Protein 2KFQ (pdb70)

Radius of gyration: 11.43 Å; Cα contacts (8 Å, |Δi|>4): 15; chains: 1; bounding box: 24×16×25 Å

Nearest PDB structures (foldseek):
  2kfq-assembly1_A  TM=1.032E+00  e=5.940E-06  unclassified
  2kfq-assembly1_A  TM=6.770E-01  e=6.782E-04  unclassified
  2kfq-assembly1_A  TM=6.385E-01  e=1.895E-04  unclassified
  2kfq-assembly1_A  TM=7.007E-01  e=2.553E-04  unclassified
  2kfq-assembly1_A  TM=6.055E-01  e=1.737E-03  unclassified

Secondary structure (DSSP, 8-state):
--SSSSSS-TTHHHHHTTSSSTTSSSSSSS--

Sequence (32 aa):
YAFACPACPKRFMRSDALSKHIKTAFIVVALGYAFACPACPKRFMRSDALSKHIKTAFIVVALGYAFACPACPKRFMRSDALSKHIKTAFIVVALGYAFACPACPKRFMRSDALSKHIKTAFIVVALGYAFACPACPKRFMRSDALSKHIKTAFIVVALGYAFACPACPKRFMRSDALSKHIKTAFIVVALGYAFACPACPKRFMRSDALSKHIKTAFIVVALGYAFACPACPKRFMRSDALSKHIKTAFIVVALGYAFACPACPKRFMRSDALSKHIKTAFIVVALGYAFACPACPKRFMRSDALSKHIKTAFIVVALG

Foldseek 3Di:
DVLPDDDDDDPVVVVLVCQLPPVDHDPDPRND

Solvent-accessible surface area: 3012 Å² total; per-residue (Å²): 162,92,163,57,74,72,77,101,32,146,182,111,74,146,75,50,75,80,52,84,91,85,156,53,91,91,132,102,112,6,114,75

Structure (mmCIF, N/CA/C/O backbone):
data_2KFQ
#
_entry.id   2KFQ
#
loop_
_atom_site.group_PDB
_atom_site.id
_atom_site.type_symbol
_atom_site.label_atom_id
_atom_site.label_alt_id
_atom_site.label_comp_id
_atom_site.label_asym_id
_atom_site.label_entity_id
_atom_site.label_seq_id
_atom_site.pdbx_PDB_ins_code
_atom_site.Cartn_x
_atom_site.Cartn_y
_atom_site.Cartn_z
_atom_site.occupancy
_atom_site.B_iso_or_equiv
_atom_site.auth_seq_id
_atom_site.auth_comp_id
_atom_site.auth_asym_id
_atom_site.auth_atom_id
_atom_site.pdbx_PDB_model_num
ATOM 1 N N . TYR A 1 1 ? -9.549 -10.118 -15.562 1.00 0.00 1 TYR A N 1
ATOM 2 C CA . TYR A 1 1 ? -8.395 -10.825 -15.033 1.00 0.00 1 TYR A CA 1
ATOM 3 C C . TYR A 1 1 ? -8.152 -10.459 -13.567 1.00 0.00 1 TYR A C 1
ATOM 4 O O . TYR A 1 1 ? -8.978 -9.793 -12.945 1.00 0.00 1 TYR A O 1
ATOM 22 N N . ALA A 1 2 ? -7.014 -10.909 -13.059 1.00 0.00 2 ALA A N 1
ATOM 23 C CA . ALA A 1 2 ? -6.651 -10.637 -11.679 1.00 0.00 2 ALA A CA 1
ATOM 24 C C . ALA A 1 2 ? -5.131 -10.501 -11.573 1.00 0.00 2 ALA A C 1
ATOM 25 O O . ALA A 1 2 ? -4.482 -11.278 -10.874 1.00 0.00 2 ALA A O 1
ATOM 32 N N . PHE A 1 3 ? -4.607 -9.508 -12.276 1.00 0.00 3 PHE A N 1
ATOM 33 C CA . PHE A 1 3 ? -3.175 -9.261 -12.270 1.00 0.00 3 PHE A CA 1
ATOM 34 C C . PHE A 1 3 ? -2.853 -7.887 -12.861 1.00 0.00 3 PHE A C 1
ATOM 35 O O . PHE A 1 3 ? -1.788 -7.691 -13.443 1.00 0.00 3 PHE A O 1
ATOM 52 N N . ALA A 1 4 ? -3.794 -6.970 -12.690 1.00 0.00 4 ALA A N 1
ATOM 53 C CA . ALA A 1 4 ? -3.625 -5.619 -13.199 1.00 0.00 4 ALA A CA 1
ATOM 54 C C . ALA A 1 4 ? -4.952 -4.867 -13.089 1.00 0.00 4 ALA A C 1
ATOM 55 O O . ALA A 1 4 ? -4.967 -3.648 -12.922 1.00 0.00 4 ALA A O 1
ATOM 62 N N . CYS A 1 5 ? -6.035 -5.624 -13.186 1.00 0.00 5 CYS A N 1
ATOM 63 C CA . CYS A 1 5 ? -7.364 -5.043 -13.100 1.00 0.00 5 CYS A CA 1
ATOM 64 C C . CYS A 1 5 ? -7.412 -4.133 -11.871 1.00 0.00 5 CYS A C 1
ATOM 65 O O . CYS A 1 5 ? -7.681 -2.938 -11.989 1.00 0.00 5 CYS A O 1
ATOM 73 N N . PRO A 1 6 ? -7.139 -4.747 -10.689 1.00 0.00 6 PRO A N 1
ATOM 74 C CA . PRO A 1 6 ? -7.148 -4.005 -9.440 1.00 0.00 6 PRO A CA 1
ATOM 75 C C . PRO A 1 6 ? -5.899 -3.130 -9.313 1.00 0.00 6 PRO A C 1
ATOM 76 O O . PRO A 1 6 ? -5.901 -1.975 -9.734 1.00 0.00 6 PRO A O 1
ATOM 87 N N . ALA A 1 7 ? -4.862 -3.716 -8.731 1.00 0.00 7 ALA A N 1
ATOM 88 C CA . ALA A 1 7 ? -3.610 -3.004 -8.543 1.00 0.00 7 ALA A CA 1
ATOM 89 C C . ALA A 1 7 ? -3.690 -2.168 -7.264 1.00 0.00 7 ALA A C 1
ATOM 90 O O . ALA A 1 7 ? -3.016 -2.466 -6.280 1.00 0.00 7 ALA A O 1
ATOM 97 N N . CYS A 1 8 ? -4.520 -1.137 -7.321 1.00 0.00 8 CYS A N 1
ATOM 98 C CA . CYS A 1 8 ? -4.697 -0.255 -6.180 1.00 0.00 8 CYS A CA 1
ATOM 99 C C . CYS A 1 8 ? -6.156 0.203 -6.148 1.00 0.00 8 CYS A C 1
ATOM 100 O O . CYS A 1 8 ? -6.498 1.238 -6.718 1.00 0.00 8 CYS A O 1
ATOM 108 N N . PRO A 1 9 ? -6.999 -0.611 -5.458 1.00 0.00 9 PRO A N 1
ATOM 109 C CA . PRO A 1 9 ? -8.414 -0.299 -5.345 1.00 0.00 9 PRO A CA 1
ATOM 110 C C . PRO A 1 9 ? -8.647 0.841 -4.352 1.00 0.00 9 PRO A C 1
ATOM 111 O O . PRO A 1 9 ? -7.716 1.565 -4.003 1.00 0.00 9 PRO A O 1
ATOM 122 N N . LYS A 1 10 ? -9.895 0.966 -3.926 1.00 0.00 10 LYS A N 1
ATOM 123 C CA . LYS A 1 10 ? -10.262 2.006 -2.980 1.00 0.00 10 LYS A CA 1
ATOM 124 C C . LYS A 1 10 ? -10.374 1.400 -1.579 1.00 0.00 10 LYS A C 1
ATOM 125 O O . LYS A 1 10 ? -10.739 2.089 -0.628 1.00 0.00 10 LYS A O 1
ATOM 144 N N . ARG A 1 11 ? -10.054 0.117 -1.498 1.00 0.00 11 ARG A N 1
ATOM 145 C CA . ARG A 1 11 ? -10.114 -0.590 -0.230 1.00 0.00 11 ARG A CA 1
ATOM 146 C C . ARG A 1 11 ? -8.703 -0.841 0.306 1.00 0.00 11 ARG A C 1
ATOM 147 O O . ARG A 1 11 ? -8.473 -0.782 1.512 1.00 0.00 11 ARG A O 1
ATOM 168 N N . PHE A 1 12 ? -7.794 -1.116 -0.619 1.00 0.00 12 PHE A N 1
ATOM 169 C CA . PHE A 1 12 ? -6.411 -1.376 -0.255 1.00 0.00 12 PHE A CA 1
ATOM 170 C C . PHE A 1 12 ? -5.728 -0.103 0.247 1.00 0.00 12 PHE A C 1
ATOM 171 O O . PHE A 1 12 ? -4.995 -0.136 1.235 1.00 0.00 12 PHE A O 1
ATOM 188 N N . MET A 1 13 ? -5.992 0.989 -0.455 1.00 0.00 13 MET A N 1
ATOM 189 C CA . MET A 1 13 ? -5.411 2.271 -0.093 1.00 0.00 13 MET A CA 1
ATOM 190 C C . MET A 1 13 ? -5.582 2.547 1.402 1.00 0.00 13 MET A C 1
ATOM 191 O O . MET A 1 13 ? -4.834 3.333 1.982 1.00 0.00 13 MET A O 1
ATOM 205 N N . ARG A 1 14 ? -6.572 1.886 1.984 1.00 0.00 14 ARG A N 1
ATOM 206 C CA . ARG A 1 14 ? -6.852 2.051 3.400 1.00 0.00 14 ARG A CA 1
ATOM 207 C C . ARG A 1 14 ? -5.760 1.383 4.238 1.00 0.00 14 ARG A C 1
ATOM 208 O O . ARG A 1 14 ? -5.218 1.993 5.159 1.00 0.00 14 ARG A O 1
ATOM 229 N N . SER A 1 15 ? -5.468 0.139 3.888 1.00 0.00 15 SER A N 1
ATOM 230 C CA . SER A 1 15 ? -4.450 -0.619 4.596 1.00 0.00 15 SER A CA 1
ATOM 231 C C . SER A 1 15 ? -3.067 -0.297 4.027 1.00 0.00 15 SER A C 1
ATOM 232 O O . SER A 1 15 ? -2.085 -0.958 4.360 1.00 0.00 15 SER A O 1
ATOM 240 N N . ASP A 1 16 ? -3.034 0.720 3.178 1.00 0.00 16 ASP A N 1
ATOM 241 C CA . ASP A 1 16 ? -1.788 1.138 2.559 1.00 0.00 16 ASP A CA 1
ATOM 242 C C . ASP A 1 16 ? -1.391 2.513 3.099 1.00 0.00 16 ASP A C 1
ATOM 243 O O . ASP A 1 16 ? -0.228 2.904 3.016 1.00 0.00 16 ASP A O 1
ATOM 252 N N . ALA A 1 17 ? -2.380 3.208 3.641 1.00 0.00 17 ALA A N 1
ATOM 253 C CA . ALA A 1 17 ? -2.149 4.531 4.195 1.00 0.00 17 ALA A CA 1
ATOM 254 C C . ALA A 1 17 ? -1.711 4.399 5.655 1.00 0.00 17 ALA A C 1
ATOM 255 O O . ALA A 1 17 ? -1.943 5.298 6.461 1.00 0.00 17 ALA A O 1
ATOM 262 N N . LEU A 1 18 ? -1.084 3.269 5.951 1.00 0.00 18 LEU A N 1
ATOM 263 C CA . LEU A 1 18 ? -0.612 3.007 7.300 1.00 0.00 18 LEU A CA 1
ATOM 264 C C . LEU A 1 18 ? 0.170 1.692 7.315 1.00 0.00 18 LEU A C 1
ATOM 265 O O . LEU A 1 18 ? 0.125 0.951 8.296 1.00 0.00 18 LEU A O 1
ATOM 281 N N . SER A 1 19 ? 0.868 1.443 6.217 1.00 0.00 19 SER A N 1
ATOM 282 C CA . SER A 1 19 ? 1.659 0.230 6.092 1.00 0.00 19 SER A CA 1
ATOM 283 C C . SER A 1 19 ? 2.855 0.478 5.172 1.00 0.00 19 SER A C 1
ATOM 284 O O . SER A 1 19 ? 3.416 -0.462 4.610 1.00 0.00 19 SER A O 1
ATOM 292 N N . LYS A 1 20 ? 3.211 1.748 5.045 1.00 0.00 20 LYS A N 1
ATOM 293 C CA . LYS A 1 20 ? 4.331 2.131 4.202 1.00 0.00 20 LYS A CA 1
ATOM 294 C C . LYS A 1 20 ? 5.208 3.136 4.952 1.00 0.00 20 LYS A C 1
ATOM 295 O O . LYS A 1 20 ? 5.965 3.884 4.337 1.00 0.00 20 LYS A O 1
ATOM 314 N N . HIS A 1 21 ? 5.075 3.120 6.270 1.00 0.00 21 HIS A N 1
ATOM 315 C CA . HIS A 1 21 ? 5.846 4.021 7.111 1.00 0.00 21 HIS A CA 1
ATOM 316 C C . HIS A 1 21 ? 5.735 3.581 8.572 1.00 0.00 21 HIS A C 1
ATOM 317 O O . HIS A 1 21 ? 6.731 3.552 9.293 1.00 0.00 21 HIS A O 1
ATOM 332 N N . ILE A 1 22 ? 4.514 3.248 8.965 1.00 0.00 22 ILE A N 1
ATOM 333 C CA . ILE A 1 22 ? 4.259 2.811 10.327 1.00 0.00 22 ILE A CA 1
ATOM 334 C C . ILE A 1 22 ? 4.816 1.398 10.517 1.00 0.00 22 ILE A C 1
ATOM 335 O O . ILE A 1 22 ? 5.035 0.960 11.645 1.00 0.00 22 ILE A O 1
ATOM 351 N N . LYS A 1 23 ? 5.028 0.724 9.396 1.00 0.00 23 LYS A N 1
ATOM 352 C CA . LYS A 1 23 ? 5.554 -0.630 9.424 1.00 0.00 23 LYS A CA 1
ATOM 353 C C . LYS A 1 23 ? 7.075 -0.578 9.583 1.00 0.00 23 LYS A C 1
ATOM 354 O O . LYS A 1 23 ? 7.741 -1.611 9.555 1.00 0.00 23 LYS A O 1
ATOM 373 N N . THR A 1 24 ? 7.580 0.636 9.746 1.00 0.00 24 THR A N 1
ATOM 374 C CA . THR A 1 24 ? 9.010 0.837 9.910 1.00 0.00 24 THR A CA 1
ATOM 375 C C . THR A 1 24 ? 9.293 2.238 10.453 1.00 0.00 24 THR A C 1
ATOM 376 O O . THR A 1 24 ? 8.726 2.641 11.468 1.00 0.00 24 THR A O 1
ATOM 387 N N . ALA A 1 25 ? 10.171 2.943 9.754 1.00 0.00 25 ALA A N 1
ATOM 388 C CA . ALA A 1 25 ? 10.536 4.291 10.154 1.00 0.00 25 ALA A CA 1
ATOM 389 C C . ALA A 1 25 ? 11.769 4.736 9.364 1.00 0.00 25 ALA A C 1
ATOM 390 O O . ALA A 1 25 ? 12.833 4.960 9.941 1.00 0.00 25 ALA A O 1
ATOM 397 N N . PHE A 1 26 ? 11.586 4.851 8.057 1.00 0.00 26 PHE A N 1
ATOM 398 C CA . PHE A 1 26 ? 12.670 5.264 7.183 1.00 0.00 26 PHE A CA 1
ATOM 399 C C . PHE A 1 26 ? 12.211 5.309 5.724 1.00 0.00 26 PHE A C 1
ATOM 400 O O . PHE A 1 26 ? 11.017 5.417 5.448 1.00 0.00 26 PHE A O 1
ATOM 417 N N . ILE A 1 27 ? 13.183 5.223 4.828 1.00 0.00 27 ILE A N 1
ATOM 418 C CA . ILE A 1 27 ? 12.894 5.252 3.405 1.00 0.00 27 ILE A CA 1
ATOM 419 C C . ILE A 1 27 ? 13.693 4.150 2.704 1.00 0.00 27 ILE A C 1
ATOM 420 O O . ILE A 1 27 ? 14.811 4.384 2.247 1.00 0.00 27 ILE A O 1
ATOM 436 N N . VAL A 1 28 ? 13.087 2.973 2.641 1.00 0.00 28 VAL A N 1
ATOM 437 C CA . VAL A 1 28 ? 13.728 1.835 2.004 1.00 0.00 28 VAL A CA 1
ATOM 438 C C . VAL A 1 28 ? 12.670 0.781 1.671 1.00 0.00 28 VAL A C 1
ATOM 439 O O . VAL A 1 28 ? 12.586 0.318 0.535 1.00 0.00 28 VAL A O 1
ATOM 452 N N . VAL A 1 29 ? 11.890 0.432 2.683 1.00 0.00 29 VAL A N 1
ATOM 453 C CA . VAL A 1 29 ? 10.841 -0.560 2.513 1.00 0.00 29 VAL A CA 1
ATOM 454 C C . VAL A 1 29 ? 9.524 -0.001 3.054 1.00 0.00 29 VAL A C 1
ATOM 455 O O . VAL A 1 29 ? 8.522 -0.711 3.113 1.00 0.00 29 VAL A O 1
ATOM 468 N N . ALA A 1 30 ? 9.569 1.267 3.437 1.00 0.00 30 ALA A N 1
ATOM 469 C CA . ALA A 1 30 ? 8.391 1.929 3.972 1.00 0.00 30 ALA A CA 1
ATOM 470 C C . ALA A 1 30 ? 7.472 2.337 2.818 1.00 0.00 30 ALA A C 1
ATOM 471 O O . ALA A 1 30 ? 6.487 1.658 2.535 1.00 0.00 30 ALA A O 1
ATOM 478 N N . LEU A 1 31 ? 7.828 3.445 2.184 1.00 0.00 31 LEU A N 1
ATOM 479 C CA . LEU A 1 31 ? 7.048 3.951 1.068 1.00 0.00 31 LEU A CA 1
ATOM 480 C C . LEU A 1 31 ? 6.808 2.821 0.065 1.00 0.00 31 LEU A C 1
ATOM 481 O O . LEU A 1 31 ? 5.666 2.533 -0.290 1.00 0.00 31 LEU A O 1
ATOM 497 N N . GLY A 1 32 ? 7.903 2.212 -0.365 1.00 0.00 32 GLY A N 1
ATOM 498 C CA . GLY A 1 32 ? 7.826 1.120 -1.321 1.00 0.00 32 GLY A CA 1
ATOM 499 C C . GLY A 1 32 ? 9.224 0.668 -1.750 1.00 0.00 32 GLY A C 1
ATOM 500 O O . GLY A 1 32 ? 10.126 0.557 -0.922 1.00 0.00 32 GLY A O 1
ATOM 504 N N . TYR A 1 1 ? -5.722 -8.395 -18.207 1.00 0.00 1 TYR A N 2
ATOM 505 C CA . TYR A 1 1 ? -4.700 -7.680 -17.462 1.00 0.00 1 TYR A CA 2
ATOM 506 C C . TYR A 1 1 ? -5.137 -7.451 -16.014 1.00 0.00 1 TYR A C 2
ATOM 507 O O . TYR A 1 1 ? -6.034 -6.651 -15.751 1.00 0.00 1 TYR A O 2
ATOM 525 N N . ALA A 1 2 ? -4.483 -8.168 -15.112 1.00 0.00 2 ALA A N 2
ATOM 526 C CA . ALA A 1 2 ? -4.792 -8.053 -13.697 1.00 0.00 2 ALA A CA 2
ATOM 527 C C . ALA A 1 2 ? -3.489 -7.989 -12.898 1.00 0.00 2 ALA A C 2
ATOM 528 O O . ALA A 1 2 ? -3.124 -8.949 -12.222 1.00 0.00 2 ALA A O 2
ATOM 535 N N . PHE A 1 3 ? -2.824 -6.848 -13.001 1.00 0.00 3 PHE A N 2
ATOM 536 C CA . PHE A 1 3 ? -1.569 -6.646 -12.297 1.00 0.00 3 PHE A CA 2
ATOM 537 C C . PHE A 1 3 ? -1.729 -5.617 -11.176 1.00 0.00 3 PHE A C 2
ATOM 538 O O . PHE A 1 3 ? -0.795 -5.373 -10.414 1.00 0.00 3 PHE A O 2
ATOM 555 N N . ALA A 1 4 ? -2.920 -5.041 -11.110 1.00 0.00 4 ALA A N 2
ATOM 556 C CA . ALA A 1 4 ? -3.215 -4.044 -10.095 1.00 0.00 4 ALA A CA 2
ATOM 557 C C . ALA A 1 4 ? -4.550 -3.371 -10.419 1.00 0.00 4 ALA A C 2
ATOM 558 O O . ALA A 1 4 ? -5.266 -2.938 -9.518 1.00 0.00 4 ALA A O 2
ATOM 565 N N . CYS A 1 5 ? -4.846 -3.306 -11.709 1.00 0.00 5 CYS A N 2
ATOM 566 C CA . CYS A 1 5 ? -6.083 -2.694 -12.163 1.00 0.00 5 CYS A CA 2
ATOM 567 C C . CYS A 1 5 ? -7.236 -3.270 -11.339 1.00 0.00 5 CYS A C 2
ATOM 568 O O . CYS A 1 5 ? -7.957 -2.531 -10.671 1.00 0.00 5 CYS A O 2
ATOM 576 N N . PRO A 1 6 ? -7.377 -4.621 -11.414 1.00 0.00 6 PRO A N 2
ATOM 577 C CA . PRO A 1 6 ? -8.429 -5.306 -10.683 1.00 0.00 6 PRO A CA 2
ATOM 578 C C . PRO A 1 6 ? -8.096 -5.389 -9.192 1.00 0.00 6 PRO A C 2
ATOM 579 O O . PRO A 1 6 ? -8.656 -4.649 -8.385 1.00 0.00 6 PRO A O 2
ATOM 590 N N . ALA A 1 7 ? -7.185 -6.296 -8.872 1.00 0.00 7 ALA A N 2
ATOM 591 C CA . ALA A 1 7 ? -6.770 -6.486 -7.492 1.00 0.00 7 ALA A CA 2
ATOM 592 C C . ALA A 1 7 ? -6.520 -5.121 -6.847 1.00 0.00 7 ALA A C 2
ATOM 593 O O . ALA A 1 7 ? -6.473 -4.104 -7.537 1.00 0.00 7 ALA A O 2
ATOM 600 N N . CYS A 1 8 ? -6.367 -5.144 -5.531 1.00 0.00 8 CYS A N 2
ATOM 601 C CA . CYS A 1 8 ? -6.123 -3.921 -4.785 1.00 0.00 8 CYS A CA 2
ATOM 602 C C . CYS A 1 8 ? -7.384 -3.057 -4.854 1.00 0.00 8 CYS A C 2
ATOM 603 O O . CYS A 1 8 ? -7.564 -2.289 -5.799 1.00 0.00 8 CYS A O 2
ATOM 611 N N . PRO A 1 9 ? -8.247 -3.214 -3.815 1.00 0.00 9 PRO A N 2
ATOM 612 C CA . PRO A 1 9 ? -9.485 -2.457 -3.749 1.00 0.00 9 PRO A CA 2
ATOM 613 C C . PRO A 1 9 ? -9.219 -1.004 -3.353 1.00 0.00 9 PRO A C 2
ATOM 614 O O . PRO A 1 9 ? -8.086 -0.532 -3.435 1.00 0.00 9 PRO A O 2
ATOM 625 N N . LYS A 1 10 ? -10.282 -0.335 -2.932 1.00 0.00 10 LYS A N 2
ATOM 626 C CA . LYS A 1 10 ? -10.178 1.056 -2.522 1.00 0.00 10 LYS A CA 2
ATOM 627 C C . LYS A 1 10 ? -10.151 1.132 -0.994 1.00 0.00 10 LYS A C 2
ATOM 628 O O . LYS A 1 10 ? -10.123 2.222 -0.424 1.00 0.00 10 LYS A O 2
ATOM 647 N N . ARG A 1 11 ? -10.161 -0.039 -0.375 1.00 0.00 11 ARG A N 2
ATOM 648 C CA . ARG A 1 11 ? -10.138 -0.118 1.076 1.00 0.00 11 ARG A CA 2
ATOM 649 C C . ARG A 1 11 ? -8.757 -0.560 1.562 1.00 0.00 11 ARG A C 2
ATOM 650 O O . ARG A 1 11 ? -8.281 -0.097 2.598 1.00 0.00 11 ARG A O 2
ATOM 671 N N . PHE A 1 12 ? -8.151 -1.451 0.791 1.00 0.00 12 PHE A N 2
ATOM 672 C CA . PHE A 1 12 ? -6.833 -1.961 1.130 1.00 0.00 12 PHE A CA 2
ATOM 673 C C . PHE A 1 12 ? -5.766 -0.876 0.966 1.00 0.00 12 PHE A C 2
ATOM 674 O O . PHE A 1 12 ? -4.884 -0.735 1.811 1.00 0.00 12 PHE A O 2
ATOM 691 N N . MET A 1 13 ? -5.883 -0.137 -0.128 1.00 0.00 13 MET A N 2
ATOM 692 C CA . MET A 1 13 ? -4.940 0.931 -0.413 1.00 0.00 13 MET A CA 2
ATOM 693 C C . MET A 1 13 ? -4.738 1.826 0.811 1.00 0.00 13 MET A C 2
ATOM 694 O O . MET A 1 13 ? -3.716 2.501 0.929 1.00 0.00 13 MET A O 2
ATOM 708 N N . ARG A 1 14 ? -5.727 1.802 1.692 1.00 0.00 14 ARG A N 2
ATOM 709 C CA . ARG A 1 14 ? -5.671 2.603 2.903 1.00 0.00 14 ARG A CA 2
ATOM 710 C C . ARG A 1 14 ? -4.852 1.884 3.977 1.00 0.00 14 ARG A C 2
ATOM 711 O O . ARG A 1 14 ? -3.955 2.474 4.576 1.00 0.00 14 ARG A O 2
ATOM 732 N N . SER A 1 15 ? -5.191 0.621 4.188 1.00 0.00 15 SER A N 2
ATOM 733 C CA . SER A 1 15 ? -4.499 -0.185 5.179 1.00 0.00 15 SER A CA 2
ATOM 734 C C . SER A 1 15 ? -3.014 -0.290 4.823 1.00 0.00 15 SER A C 2
ATOM 735 O O . SER A 1 15 ? -2.201 -0.696 5.652 1.00 0.00 15 SER A O 2
ATOM 743 N N . ASP A 1 16 ? -2.706 0.082 3.589 1.00 0.00 16 ASP A N 2
ATOM 744 C CA . ASP A 1 16 ? -1.334 0.034 3.114 1.00 0.00 16 ASP A CA 2
ATOM 745 C C . ASP A 1 16 ? -0.785 1.458 3.012 1.00 0.00 16 ASP A C 2
ATOM 746 O O . ASP A 1 16 ? 0.429 1.660 2.996 1.00 0.00 16 ASP A O 2
ATOM 755 N N . ALA A 1 17 ? -1.704 2.410 2.946 1.00 0.00 17 ALA A N 2
ATOM 756 C CA . ALA A 1 17 ? -1.326 3.810 2.847 1.00 0.00 17 ALA A CA 2
ATOM 757 C C . ALA A 1 17 ? -1.141 4.385 4.252 1.00 0.00 17 ALA A C 2
ATOM 758 O O . ALA A 1 17 ? -1.233 5.596 4.449 1.00 0.00 17 ALA A O 2
ATOM 765 N N . LEU A 1 18 ? -0.882 3.489 5.194 1.00 0.00 18 LEU A N 2
ATOM 766 C CA . LEU A 1 18 ? -0.682 3.893 6.575 1.00 0.00 18 LEU A CA 2
ATOM 767 C C . LEU A 1 18 ? 0.150 2.831 7.297 1.00 0.00 18 LEU A C 2
ATOM 768 O O . LEU A 1 18 ? 0.105 2.728 8.522 1.00 0.00 18 LEU A O 2
ATOM 784 N N . SER A 1 19 ? 0.890 2.067 6.507 1.00 0.00 19 SER A N 2
ATOM 785 C CA . SER A 1 19 ? 1.731 1.017 7.055 1.00 0.00 19 SER A CA 2
ATOM 786 C C . SER A 1 19 ? 3.121 1.073 6.417 1.00 0.00 19 SER A C 2
ATOM 787 O O . SER A 1 19 ? 4.099 1.416 7.080 1.00 0.00 19 SER A O 2
ATOM 795 N N . LYS A 1 20 ? 3.164 0.730 5.138 1.00 0.00 20 LYS A N 2
ATOM 796 C CA . LYS A 1 20 ? 4.418 0.737 4.404 1.00 0.00 20 LYS A CA 2
ATOM 797 C C . LYS A 1 20 ? 4.839 2.183 4.136 1.00 0.00 20 LYS A C 2
ATOM 798 O O . LYS A 1 20 ? 5.080 2.561 2.990 1.00 0.00 20 LYS A O 2
ATOM 817 N N . HIS A 1 21 ? 4.915 2.953 5.212 1.00 0.00 21 HIS A N 2
ATOM 818 C CA . HIS A 1 21 ? 5.303 4.349 5.107 1.00 0.00 21 HIS A CA 2
ATOM 819 C C . HIS A 1 21 ? 5.480 4.939 6.508 1.00 0.00 21 HIS A C 2
ATOM 820 O O . HIS A 1 21 ? 6.396 5.725 6.743 1.00 0.00 21 HIS A O 2
ATOM 835 N N . ILE A 1 22 ? 4.588 4.536 7.402 1.00 0.00 22 ILE A N 2
ATOM 836 C CA . ILE A 1 22 ? 4.634 5.015 8.773 1.00 0.00 22 ILE A CA 2
ATOM 837 C C . ILE A 1 22 ? 5.155 3.899 9.681 1.00 0.00 22 ILE A C 2
ATOM 838 O O . ILE A 1 22 ? 5.422 4.127 10.860 1.00 0.00 22 ILE A O 2
ATOM 854 N N . LYS A 1 23 ? 5.283 2.716 9.097 1.00 0.00 23 LYS A N 2
ATOM 855 C CA . LYS A 1 23 ? 5.767 1.564 9.839 1.00 0.00 23 LYS A CA 2
ATOM 856 C C . LYS A 1 23 ? 7.296 1.602 9.890 1.00 0.00 23 LYS A C 2
ATOM 857 O O . LYS A 1 23 ? 7.928 0.657 10.360 1.00 0.00 23 LYS A O 2
ATOM 876 N N . THR A 1 24 ? 7.846 2.704 9.402 1.00 0.00 24 THR A N 2
ATOM 877 C CA . THR A 1 24 ? 9.288 2.877 9.386 1.00 0.00 24 THR A CA 2
ATOM 878 C C . THR A 1 24 ? 9.647 4.362 9.312 1.00 0.00 24 THR A C 2
ATOM 879 O O . THR A 1 24 ? 9.146 5.166 10.098 1.00 0.00 24 THR A O 2
ATOM 890 N N . ALA A 1 25 ? 10.511 4.683 8.360 1.00 0.00 25 ALA A N 2
ATOM 891 C CA . ALA A 1 25 ? 10.942 6.058 8.173 1.00 0.00 25 ALA A CA 2
ATOM 892 C C . ALA A 1 25 ? 12.148 6.086 7.232 1.00 0.00 25 ALA A C 2
ATOM 893 O O . ALA A 1 25 ? 13.252 6.439 7.643 1.00 0.00 25 ALA A O 2
ATOM 900 N N . PHE A 1 26 ? 11.896 5.710 5.987 1.00 0.00 26 PHE A N 2
ATOM 901 C CA . PHE A 1 26 ? 12.947 5.688 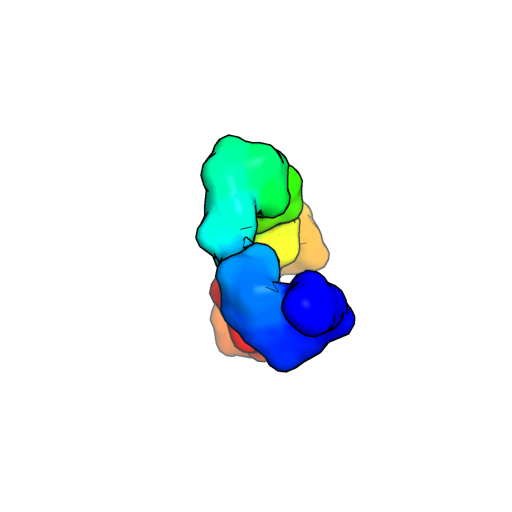4.984 1.00 0.00 26 PHE A CA 2
ATOM 902 C C . PHE A 1 26 ? 12.407 5.212 3.634 1.00 0.00 26 PHE A C 2
ATOM 903 O O . PHE A 1 26 ? 11.206 5.289 3.380 1.00 0.00 26 PHE A O 2
ATOM 920 N N . ILE A 1 27 ? 13.321 4.730 2.804 1.00 0.00 27 ILE A N 2
ATOM 921 C CA . ILE A 1 27 ? 12.951 4.242 1.486 1.00 0.00 27 ILE A CA 2
ATOM 922 C C . ILE A 1 27 ? 13.531 2.840 1.286 1.00 0.00 27 ILE A C 2
ATOM 923 O O . ILE A 1 27 ? 14.661 2.692 0.825 1.00 0.00 27 ILE A O 2
ATOM 939 N N . VAL A 1 28 ? 12.729 1.847 1.642 1.00 0.00 28 VAL A N 2
ATOM 940 C CA . VAL A 1 28 ? 13.148 0.462 1.507 1.00 0.00 28 VAL A CA 2
ATOM 941 C C . VAL A 1 28 ? 11.932 -0.452 1.666 1.00 0.00 28 VAL A C 2
ATOM 942 O O . VAL A 1 28 ? 11.768 -1.410 0.912 1.00 0.00 28 VAL A O 2
ATOM 955 N N . VAL A 1 29 ? 11.111 -0.124 2.653 1.00 0.00 29 VAL A N 2
ATOM 956 C CA . VAL A 1 29 ? 9.914 -0.904 2.921 1.00 0.00 29 VAL A CA 2
ATOM 957 C C . VAL A 1 29 ? 8.735 0.043 3.152 1.00 0.00 29 VAL A C 2
ATOM 958 O O . VAL A 1 29 ? 7.666 -0.385 3.585 1.00 0.00 29 VAL A O 2
ATOM 971 N N . ALA A 1 30 ? 8.969 1.312 2.854 1.00 0.00 30 ALA A N 2
ATOM 972 C CA . ALA A 1 30 ? 7.939 2.323 3.024 1.00 0.00 30 ALA A CA 2
ATOM 973 C C . ALA A 1 30 ? 7.306 2.634 1.666 1.00 0.00 30 ALA A C 2
ATOM 974 O O . ALA A 1 30 ? 7.518 3.711 1.111 1.00 0.00 30 ALA A O 2
ATOM 981 N N . LEU A 1 31 ? 6.543 1.672 1.171 1.00 0.00 31 LEU A N 2
ATOM 982 C CA . LEU A 1 31 ? 5.878 1.829 -0.112 1.00 0.00 31 LEU A CA 2
ATOM 983 C C . LEU A 1 31 ? 5.125 3.161 -0.130 1.00 0.00 31 LEU A C 2
ATOM 984 O O . LEU A 1 31 ? 4.874 3.751 0.919 1.00 0.00 31 LEU A O 2
ATOM 1000 N N . GLY A 1 32 ? 4.785 3.595 -1.335 1.00 0.00 32 GLY A N 2
ATOM 1001 C CA . GLY A 1 32 ? 4.065 4.845 -1.504 1.00 0.00 32 GLY A CA 2
ATOM 1002 C C . GLY A 1 32 ? 4.902 5.858 -2.289 1.00 0.00 32 GLY A C 2
ATOM 1003 O O . GLY A 1 32 ? 5.743 6.549 -1.717 1.00 0.00 32 GLY A O 2
ATOM 1007 N N . TYR A 1 1 ? -5.559 0.789 -17.576 1.00 0.00 1 TYR A N 3
ATOM 1008 C CA . TYR A 1 1 ? -5.887 -0.411 -16.826 1.00 0.00 1 TYR A CA 3
ATOM 1009 C C . TYR A 1 1 ? -5.040 -0.512 -15.555 1.00 0.00 1 TYR A C 3
ATOM 1010 O O . TYR A 1 1 ? -3.818 -0.627 -15.627 1.00 0.00 1 TYR A O 3
ATOM 1028 N N . ALA A 1 2 ? -5.725 -0.466 -14.421 1.00 0.00 2 ALA A N 3
ATOM 1029 C CA . ALA A 1 2 ? -5.051 -0.551 -13.137 1.00 0.00 2 ALA A CA 3
ATOM 1030 C C . ALA A 1 2 ? -5.873 -1.431 -12.192 1.00 0.00 2 ALA A C 3
ATOM 1031 O O . ALA A 1 2 ? -5.912 -1.186 -10.987 1.00 0.00 2 ALA A O 3
ATOM 1038 N N . PHE A 1 3 ? -6.509 -2.436 -12.775 1.00 0.00 3 PHE A N 3
ATOM 1039 C CA . PHE A 1 3 ? -7.328 -3.353 -12.000 1.00 0.00 3 PHE A CA 3
ATOM 1040 C C . PHE A 1 3 ? -6.563 -3.875 -10.782 1.00 0.00 3 PHE A C 3
ATOM 1041 O O . PHE A 1 3 ? -6.921 -3.573 -9.644 1.00 0.00 3 PHE A O 3
ATOM 1058 N N . ALA A 1 4 ? -5.524 -4.648 -11.061 1.00 0.00 4 ALA A N 3
ATOM 1059 C CA . ALA A 1 4 ? -4.706 -5.214 -10.002 1.00 0.00 4 ALA A CA 3
ATOM 1060 C C . ALA A 1 4 ? -3.317 -5.538 -10.555 1.00 0.00 4 ALA A C 3
ATOM 1061 O O . ALA A 1 4 ? -2.628 -6.415 -10.036 1.00 0.00 4 ALA A O 3
ATOM 1068 N N . CYS A 1 5 ? -2.947 -4.813 -11.600 1.00 0.00 5 CYS A N 3
ATOM 1069 C CA . CYS A 1 5 ? -1.652 -5.012 -12.228 1.00 0.00 5 CYS A CA 3
ATOM 1070 C C . CYS A 1 5 ? -0.565 -4.676 -11.205 1.00 0.00 5 CYS A C 3
ATOM 1071 O O . CYS A 1 5 ? 0.335 -5.479 -10.965 1.00 0.00 5 CYS A O 3
ATOM 1079 N N . PRO A 1 6 ? -0.688 -3.457 -10.615 1.00 0.00 6 PRO A N 3
ATOM 1080 C CA . PRO A 1 6 ? 0.274 -3.006 -9.624 1.00 0.00 6 PRO A CA 3
ATOM 1081 C C . PRO A 1 6 ? 0.055 -3.714 -8.285 1.00 0.00 6 PRO A C 3
ATOM 1082 O O . PRO A 1 6 ? 0.640 -4.766 -8.032 1.00 0.00 6 PRO A O 3
ATOM 1093 N N . ALA A 1 7 ? -0.790 -3.109 -7.463 1.00 0.00 7 ALA A N 3
ATOM 1094 C CA . ALA A 1 7 ? -1.093 -3.668 -6.157 1.00 0.00 7 ALA A CA 3
ATOM 1095 C C . ALA A 1 7 ? -2.166 -2.814 -5.478 1.00 0.00 7 ALA A C 3
ATOM 1096 O O . ALA A 1 7 ? -2.576 -1.785 -6.013 1.00 0.00 7 ALA A O 3
ATOM 1103 N N . CYS A 1 8 ? -2.590 -3.273 -4.310 1.00 0.00 8 CYS A N 3
ATOM 1104 C CA . CYS A 1 8 ? -3.607 -2.564 -3.552 1.00 0.00 8 CYS A CA 3
ATOM 1105 C C . CYS A 1 8 ? -4.951 -2.749 -4.261 1.00 0.00 8 CYS A C 3
ATOM 1106 O O . CYS A 1 8 ? -5.317 -1.951 -5.122 1.00 0.00 8 CYS A O 3
ATOM 1114 N N . PRO A 1 9 ? -5.666 -3.834 -3.862 1.00 0.00 9 PRO A N 3
ATOM 1115 C CA . PRO A 1 9 ? -6.961 -4.134 -4.450 1.00 0.00 9 PRO A CA 3
ATOM 1116 C C . PRO A 1 9 ? -8.037 -3.185 -3.918 1.00 0.00 9 PRO A C 3
ATOM 1117 O O . PRO A 1 9 ? -7.724 -2.161 -3.314 1.00 0.00 9 PRO A O 3
ATOM 1128 N N . LYS A 1 10 ? -9.285 -3.560 -4.162 1.00 0.00 10 LYS A N 3
ATOM 1129 C CA . LYS A 1 10 ? -10.409 -2.756 -3.715 1.00 0.00 10 LYS A CA 3
ATOM 1130 C C . LYS A 1 10 ? -10.343 -2.595 -2.195 1.00 0.00 10 LYS A C 3
ATOM 1131 O O . LYS A 1 10 ? -10.568 -1.504 -1.673 1.00 0.00 10 LYS A O 3
ATOM 1150 N N . ARG A 1 11 ? -10.034 -3.697 -1.528 1.00 0.00 11 ARG A N 3
ATOM 1151 C CA . ARG A 1 11 ? -9.936 -3.692 -0.079 1.00 0.00 11 ARG A CA 3
ATOM 1152 C C . ARG A 1 11 ? -9.049 -2.536 0.389 1.00 0.00 11 ARG A C 3
ATOM 1153 O O . ARG A 1 11 ? -9.291 -1.952 1.444 1.00 0.00 11 ARG A O 3
ATOM 1174 N N . PHE A 1 12 ? -8.041 -2.241 -0.418 1.00 0.00 12 PHE A N 3
ATOM 1175 C CA . PHE A 1 12 ? -7.117 -1.166 -0.100 1.00 0.00 12 PHE A CA 3
ATOM 1176 C C . PHE A 1 12 ? -7.276 0.001 -1.077 1.00 0.00 12 PHE A C 3
ATOM 1177 O O . PHE A 1 12 ? -7.970 -0.120 -2.086 1.00 0.00 12 PHE A O 3
ATOM 1194 N N . MET A 1 13 ? -6.622 1.104 -0.744 1.00 0.00 13 MET A N 3
ATOM 1195 C CA . MET A 1 13 ? -6.682 2.291 -1.579 1.00 0.00 13 MET A CA 3
ATOM 1196 C C . MET A 1 13 ? -6.070 3.496 -0.864 1.00 0.00 13 MET A C 3
ATOM 1197 O O . MET A 1 13 ? -5.508 4.384 -1.505 1.00 0.00 13 MET A O 3
ATOM 1211 N N . ARG A 1 14 ? -6.198 3.490 0.455 1.00 0.00 14 ARG A N 3
ATOM 1212 C CA . ARG A 1 14 ? -5.664 4.571 1.264 1.00 0.00 14 ARG A CA 3
ATOM 1213 C C . ARG A 1 14 ? -4.992 4.013 2.521 1.00 0.00 14 ARG A C 3
ATOM 1214 O O . ARG A 1 14 ? -3.833 4.318 2.797 1.00 0.00 14 ARG A O 3
ATOM 1235 N N . SER A 1 15 ? -5.749 3.205 3.248 1.00 0.00 15 SER A N 3
ATOM 1236 C CA . SER A 1 15 ? -5.241 2.601 4.468 1.00 0.00 15 SER A CA 3
ATOM 1237 C C . SER A 1 15 ? -3.887 1.941 4.201 1.00 0.00 15 SER A C 3
ATOM 1238 O O . SER A 1 15 ? -3.098 1.740 5.123 1.00 0.00 15 SER A O 3
ATOM 1246 N N . ASP A 1 16 ? -3.659 1.623 2.936 1.00 0.00 16 ASP A N 3
ATOM 1247 C CA . ASP A 1 16 ? -2.413 0.990 2.536 1.00 0.00 16 ASP A CA 3
ATOM 1248 C C . ASP A 1 16 ? -1.419 2.065 2.094 1.00 0.00 16 ASP A C 3
ATOM 1249 O O . ASP A 1 16 ? -0.208 1.883 2.213 1.00 0.00 16 ASP A O 3
ATOM 1258 N N . ALA A 1 17 ? -1.966 3.163 1.594 1.00 0.00 17 ALA A N 3
ATOM 1259 C CA . ALA A 1 17 ? -1.142 4.268 1.134 1.00 0.00 17 ALA A CA 3
ATOM 1260 C C . ALA A 1 17 ? -0.777 5.156 2.324 1.00 0.00 17 ALA A C 3
ATOM 1261 O O . ALA A 1 17 ? -0.942 6.374 2.269 1.00 0.00 17 ALA A O 3
ATOM 1268 N N . LEU A 1 18 ? -0.287 4.512 3.374 1.00 0.00 18 LEU A N 3
ATOM 1269 C CA . LEU A 1 18 ? 0.103 5.229 4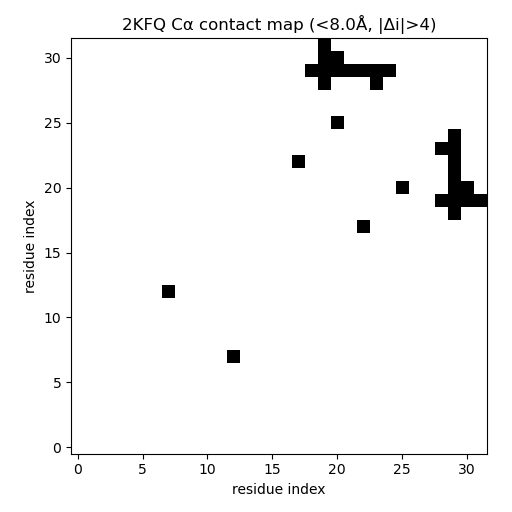.576 1.00 0.00 18 LEU A CA 3
ATOM 1270 C C . LEU A 1 18 ? 0.654 4.235 5.601 1.00 0.00 18 LEU A C 3
ATOM 1271 O O . LEU A 1 18 ? 1.604 4.542 6.320 1.00 0.00 18 LEU A O 3
ATOM 1287 N N . SER A 1 19 ? 0.036 3.064 5.634 1.00 0.00 19 SER A N 3
ATOM 1288 C CA . SER A 1 19 ? 0.453 2.023 6.558 1.00 0.00 19 SER A CA 3
ATOM 1289 C C . SER A 1 19 ? 1.908 1.636 6.288 1.00 0.00 19 SER A C 3
ATOM 1290 O O . SER A 1 19 ? 2.544 0.984 7.114 1.00 0.00 19 SER A O 3
ATOM 1298 N N . LYS A 1 20 ? 2.393 2.054 5.128 1.00 0.00 20 LYS A N 3
ATOM 1299 C CA . LYS A 1 20 ? 3.761 1.759 4.738 1.00 0.00 20 LYS A CA 3
ATOM 1300 C C . LYS A 1 20 ? 4.716 2.663 5.521 1.00 0.00 20 LYS A C 3
ATOM 1301 O O . LYS A 1 20 ? 5.898 2.353 5.658 1.00 0.00 20 LYS A O 3
ATOM 1320 N N . HIS A 1 21 ? 4.167 3.764 6.013 1.00 0.00 21 HIS A N 3
ATOM 1321 C CA . HIS A 1 21 ? 4.954 4.715 6.778 1.00 0.00 21 HIS A CA 3
ATOM 1322 C C . HIS A 1 21 ? 4.815 4.414 8.272 1.00 0.00 21 HIS A C 3
ATOM 1323 O O . HIS A 1 21 ? 5.706 4.730 9.059 1.00 0.00 21 HIS A O 3
ATOM 1338 N N . ILE A 1 22 ? 3.689 3.806 8.617 1.00 0.00 22 ILE A N 3
ATOM 1339 C CA . ILE A 1 22 ? 3.422 3.458 10.003 1.00 0.00 22 ILE A CA 3
ATOM 1340 C C . ILE A 1 22 ? 4.151 2.158 10.347 1.00 0.00 22 ILE A C 3
ATOM 1341 O O . ILE A 1 22 ? 4.565 1.958 11.488 1.00 0.00 22 ILE A O 3
ATOM 1357 N N . LYS A 1 23 ? 4.284 1.307 9.341 1.00 0.00 23 LYS A N 3
ATOM 1358 C CA . LYS A 1 23 ? 4.956 0.031 9.523 1.00 0.00 23 LYS A CA 3
ATOM 1359 C C . LYS A 1 23 ? 6.470 0.252 9.523 1.00 0.00 23 LYS A C 3
ATOM 1360 O O . LYS A 1 23 ? 7.239 -0.692 9.696 1.00 0.00 23 LYS A O 3
ATOM 1379 N N . THR A 1 24 ? 6.853 1.506 9.327 1.00 0.00 24 THR A N 3
ATOM 1380 C CA . THR A 1 24 ? 8.261 1.862 9.302 1.00 0.00 24 THR A CA 3
ATOM 1381 C C . THR A 1 24 ? 8.425 3.382 9.230 1.00 0.00 24 THR A C 3
ATOM 1382 O O . THR A 1 24 ? 7.815 4.113 10.008 1.00 0.00 24 THR A O 3
ATOM 1393 N N . ALA A 1 25 ? 9.252 3.812 8.288 1.00 0.00 25 ALA A N 3
ATOM 1394 C CA . ALA A 1 25 ? 9.503 5.231 8.104 1.00 0.00 25 ALA A CA 3
ATOM 1395 C C . ALA A 1 25 ? 10.717 5.415 7.190 1.00 0.00 25 ALA A C 3
ATOM 1396 O O . ALA A 1 25 ? 11.729 5.980 7.603 1.00 0.00 25 ALA A O 3
ATOM 1403 N N . PHE A 1 26 ? 10.576 4.927 5.966 1.00 0.00 26 PHE A N 3
ATOM 1404 C CA . PHE A 1 26 ? 11.648 5.031 4.991 1.00 0.00 26 PHE A CA 3
ATOM 1405 C C . PHE A 1 26 ? 11.244 4.388 3.663 1.00 0.00 26 PHE A C 3
ATOM 1406 O O . PHE A 1 26 ? 10.058 4.242 3.375 1.00 0.00 26 PHE A O 3
ATOM 1423 N N . ILE A 1 27 ? 12.255 4.021 2.889 1.00 0.00 27 ILE A N 3
ATOM 1424 C CA . ILE A 1 27 ? 12.021 3.397 1.597 1.00 0.00 27 ILE A CA 3
ATOM 1425 C C . ILE A 1 27 ? 12.912 2.161 1.464 1.00 0.00 27 ILE A C 3
ATOM 1426 O O . ILE A 1 27 ? 14.040 2.253 0.983 1.00 0.00 27 ILE A O 3
ATOM 1442 N N . VAL A 1 28 ? 12.371 1.032 1.899 1.00 0.00 28 VAL A N 3
ATOM 1443 C CA . VAL A 1 28 ? 13.103 -0.222 1.835 1.00 0.00 28 VAL A CA 3
ATOM 1444 C C . VAL A 1 28 ? 12.128 -1.387 2.018 1.00 0.00 28 VAL A C 3
ATOM 1445 O O . VAL A 1 28 ? 12.160 -2.353 1.258 1.00 0.00 28 VAL A O 3
ATOM 1458 N N . VAL A 1 29 ? 11.284 -1.257 3.031 1.00 0.00 29 VAL A N 3
ATOM 1459 C CA . VAL A 1 29 ? 10.302 -2.286 3.324 1.00 0.00 29 VAL A CA 3
ATOM 1460 C C . VAL A 1 29 ? 8.927 -1.638 3.497 1.00 0.00 29 VAL A C 3
ATOM 1461 O O . VAL A 1 29 ? 7.965 -2.306 3.875 1.00 0.00 29 VAL A O 3
ATOM 1474 N N . ALA A 1 30 ? 8.877 -0.345 3.213 1.00 0.00 30 ALA A N 3
ATOM 1475 C CA . ALA A 1 30 ? 7.635 0.400 3.332 1.00 0.00 30 ALA A CA 3
ATOM 1476 C C . ALA A 1 30 ? 6.744 0.094 2.127 1.00 0.00 30 ALA A C 3
ATOM 1477 O O . ALA A 1 30 ? 5.752 -0.623 2.251 1.00 0.00 30 ALA A O 3
ATOM 1484 N N . LEU A 1 31 ? 7.128 0.653 0.990 1.00 0.00 31 LEU A N 3
ATOM 1485 C CA . LEU A 1 31 ? 6.376 0.449 -0.237 1.00 0.00 31 LEU A CA 3
ATOM 1486 C C . LEU A 1 31 ? 7.260 0.796 -1.436 1.00 0.00 31 LEU A C 3
ATOM 1487 O O . LEU A 1 31 ? 8.446 1.083 -1.276 1.00 0.00 31 LEU A O 3
ATOM 1503 N N . GLY A 1 32 ? 6.649 0.760 -2.611 1.00 0.00 32 GLY A N 3
ATOM 1504 C CA . GLY A 1 32 ? 7.366 1.067 -3.837 1.00 0.00 32 GLY A CA 3
ATOM 1505 C C . GLY A 1 32 ? 6.798 0.276 -5.017 1.00 0.00 32 GLY A C 3
ATOM 1506 O O . GLY A 1 32 ? 5.824 0.697 -5.640 1.00 0.00 32 GLY A O 3
ATOM 1510 N N . TYR A 1 1 ? -12.223 -1.044 -13.286 1.00 0.00 1 TYR A N 4
ATOM 1511 C CA . TYR A 1 1 ? -12.004 -2.410 -12.840 1.00 0.00 1 TYR A CA 4
ATOM 1512 C C . TYR A 1 1 ? -12.682 -3.408 -13.781 1.00 0.00 1 TYR A C 4
ATOM 1513 O O . TYR A 1 1 ? -13.458 -3.018 -14.652 1.00 0.00 1 TYR A O 4
ATOM 1531 N N . ALA A 1 2 ? -12.364 -4.678 -13.573 1.00 0.00 2 ALA A N 4
ATOM 1532 C CA . ALA A 1 2 ? -12.932 -5.735 -14.391 1.00 0.00 2 ALA A CA 4
ATOM 1533 C C . ALA A 1 2 ? -12.403 -7.088 -13.909 1.00 0.00 2 ALA A C 4
ATOM 1534 O O . ALA A 1 2 ? -13.163 -8.047 -13.786 1.00 0.00 2 ALA A O 4
ATOM 1541 N N . PHE A 1 3 ? -11.105 -7.120 -13.648 1.00 0.00 3 PHE A N 4
ATOM 1542 C CA . PHE A 1 3 ? -10.466 -8.339 -13.181 1.00 0.00 3 PHE A CA 4
ATOM 1543 C C . PHE A 1 3 ? -9.062 -8.051 -12.645 1.00 0.00 3 PHE A C 4
ATOM 1544 O O . PHE A 1 3 ? -8.695 -8.524 -11.570 1.00 0.00 3 PHE A O 4
ATOM 1561 N N . ALA A 1 4 ? -8.315 -7.277 -13.418 1.00 0.00 4 ALA A N 4
ATOM 1562 C CA . ALA A 1 4 ? -6.959 -6.921 -13.034 1.00 0.00 4 ALA A CA 4
ATOM 1563 C C . ALA A 1 4 ? -6.384 -5.942 -14.060 1.00 0.00 4 ALA A C 4
ATOM 1564 O O . ALA A 1 4 ? -5.299 -6.164 -14.594 1.00 0.00 4 ALA A O 4
ATOM 1571 N N . CYS A 1 5 ? -7.137 -4.879 -14.303 1.00 0.00 5 CYS A N 4
ATOM 1572 C CA . CYS A 1 5 ? -6.716 -3.866 -15.255 1.00 0.00 5 CYS A CA 4
ATOM 1573 C C . CYS A 1 5 ? -5.596 -3.042 -14.616 1.00 0.00 5 CYS A C 4
ATOM 1574 O O . CYS A 1 5 ? -4.523 -2.889 -15.197 1.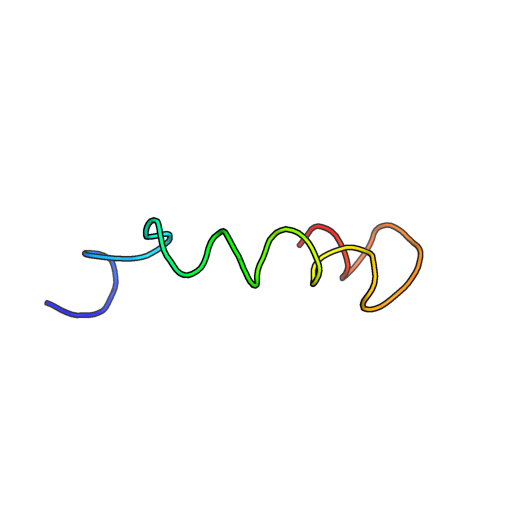00 0.00 5 CYS A O 4
ATOM 1582 N N . PRO A 1 6 ? -5.892 -2.520 -13.396 1.00 0.00 6 PRO A N 4
ATOM 1583 C CA . PRO A 1 6 ? -4.923 -1.715 -12.671 1.00 0.00 6 PRO A CA 4
ATOM 1584 C C . PRO A 1 6 ? -3.825 -2.592 -12.067 1.00 0.00 6 PRO A C 4
ATOM 1585 O O . PRO A 1 6 ? -2.788 -2.088 -11.638 1.00 0.00 6 PRO A O 4
ATOM 1596 N N . ALA A 1 7 ? -4.089 -3.891 -12.053 1.00 0.00 7 ALA A N 4
ATOM 1597 C CA . ALA A 1 7 ? -3.136 -4.843 -11.509 1.00 0.00 7 ALA A CA 4
ATOM 1598 C C . ALA A 1 7 ? -3.325 -4.938 -9.994 1.00 0.00 7 ALA A C 4
ATOM 1599 O O . ALA A 1 7 ? -3.467 -6.032 -9.450 1.00 0.00 7 ALA A O 4
ATOM 1606 N N . CYS A 1 8 ? -3.320 -3.777 -9.355 1.00 0.00 8 CYS A N 4
ATOM 1607 C CA . CYS A 1 8 ? -3.489 -3.716 -7.913 1.00 0.00 8 CYS A CA 4
ATOM 1608 C C . CYS A 1 8 ? -4.964 -3.440 -7.614 1.00 0.00 8 CYS A C 4
ATOM 1609 O O . CYS A 1 8 ? -5.666 -2.846 -8.430 1.00 0.00 8 CYS A O 4
ATOM 1617 N N . PRO A 1 9 ? -5.401 -3.898 -6.410 1.00 0.00 9 PRO A N 4
ATOM 1618 C CA . PRO A 1 9 ? -6.780 -3.707 -5.993 1.00 0.00 9 PRO A CA 4
ATOM 1619 C C . PRO A 1 9 ? -7.029 -2.257 -5.571 1.00 0.00 9 PRO A C 4
ATOM 1620 O O . PRO A 1 9 ? -6.249 -1.367 -5.905 1.00 0.00 9 PRO A O 4
ATOM 1631 N N . LYS A 1 10 ? -8.120 -2.065 -4.844 1.00 0.00 10 LYS A N 4
ATOM 1632 C CA . LYS A 1 10 ? -8.482 -0.739 -4.373 1.00 0.00 10 LYS A CA 4
ATOM 1633 C C . LYS A 1 10 ? -8.455 -0.721 -2.844 1.00 0.00 10 LYS A C 4
ATOM 1634 O O . LYS A 1 10 ? -8.665 0.323 -2.228 1.00 0.00 10 LYS A O 4
ATOM 1653 N N . ARG A 1 11 ? -8.195 -1.888 -2.274 1.00 0.00 11 ARG A N 4
ATOM 1654 C CA . ARG A 1 11 ? -8.137 -2.019 -0.828 1.00 0.00 11 ARG A CA 4
ATOM 1655 C C . ARG A 1 11 ? -6.684 -2.001 -0.350 1.00 0.00 11 ARG A C 4
ATOM 1656 O O . ARG A 1 11 ? -6.394 -1.534 0.750 1.00 0.00 11 ARG A O 4
ATOM 1677 N N . PHE A 1 12 ? -5.808 -2.515 -1.202 1.00 0.00 12 PHE A N 4
ATOM 1678 C CA . PHE A 1 12 ? -4.392 -2.564 -0.881 1.00 0.00 12 PHE A CA 4
ATOM 1679 C C . PHE A 1 12 ? -3.780 -1.162 -0.885 1.00 0.00 12 PHE A C 4
ATOM 1680 O O . PHE A 1 12 ? -3.014 -0.812 0.011 1.00 0.00 12 PHE A O 4
ATOM 1697 N N . MET A 1 13 ? -4.141 -0.397 -1.905 1.00 0.00 13 MET A N 4
ATOM 1698 C CA . MET A 1 13 ? -3.637 0.959 -2.039 1.00 0.00 13 MET A CA 4
ATOM 1699 C C . MET A 1 13 ? -3.779 1.729 -0.724 1.00 0.00 13 MET A C 4
ATOM 1700 O O . MET A 1 13 ? -3.061 2.699 -0.488 1.00 0.00 13 MET A O 4
ATOM 1714 N N . ARG A 1 14 ? -4.709 1.266 0.098 1.00 0.00 14 ARG A N 4
ATOM 1715 C CA . ARG A 1 14 ? -4.954 1.898 1.383 1.00 0.00 14 ARG A CA 4
ATOM 1716 C C . ARG A 1 14 ? -4.198 1.162 2.490 1.00 0.00 14 ARG A C 4
ATOM 1717 O O . ARG A 1 14 ? -3.492 1.782 3.284 1.00 0.00 14 ARG A O 4
ATOM 1738 N N . SER A 1 15 ? -4.372 -0.152 2.509 1.00 0.00 15 SER A N 4
ATOM 1739 C CA . SER A 1 15 ? -3.714 -0.980 3.505 1.00 0.00 15 SER A CA 4
ATOM 1740 C C . SER A 1 15 ? -2.198 -0.793 3.423 1.00 0.00 15 SER A C 4
ATOM 1741 O O . SER A 1 15 ? -1.474 -1.153 4.350 1.00 0.00 15 SER A O 4
ATOM 1749 N N . ASP A 1 16 ? -1.763 -0.232 2.305 1.00 0.00 16 ASP A N 4
ATOM 1750 C CA . ASP A 1 16 ? -0.346 0.006 2.089 1.00 0.00 16 ASP A CA 4
ATOM 1751 C C . ASP A 1 16 ? -0.031 1.476 2.374 1.00 0.00 16 ASP A C 4
ATOM 1752 O O . ASP A 1 16 ? 1.120 1.832 2.623 1.00 0.00 16 ASP A O 4
ATOM 1761 N N . ALA A 1 17 ? -1.075 2.291 2.327 1.00 0.00 17 ALA A N 4
ATOM 1762 C CA . ALA A 1 17 ? -0.924 3.715 2.576 1.00 0.00 17 ALA A CA 4
ATOM 1763 C C . ALA A 1 17 ? -1.057 3.982 4.077 1.00 0.00 17 ALA A C 4
ATOM 1764 O O . ALA A 1 17 ? -1.361 5.101 4.487 1.00 0.00 17 ALA A O 4
ATOM 1771 N N . LEU A 1 18 ? -0.822 2.936 4.855 1.00 0.00 18 LEU A N 4
ATOM 1772 C CA . LEU A 1 18 ? -0.912 3.043 6.301 1.00 0.00 18 LEU A CA 4
ATOM 1773 C C . LEU A 1 18 ? 0.006 2.001 6.943 1.00 0.00 18 LEU A C 4
ATOM 1774 O O . LEU A 1 18 ? -0.170 1.649 8.109 1.00 0.00 18 LEU A O 4
ATOM 1790 N N . SER A 1 19 ? 0.964 1.537 6.155 1.00 0.00 19 SER A N 4
ATOM 1791 C CA . SER A 1 19 ? 1.910 0.542 6.633 1.00 0.00 19 SER A CA 4
ATOM 1792 C C . SER A 1 19 ? 3.340 0.987 6.320 1.00 0.00 19 SER A C 4
ATOM 1793 O O . SER A 1 19 ? 4.117 1.275 7.229 1.00 0.00 19 SER A O 4
ATOM 1801 N N . LYS A 1 20 ? 3.644 1.029 5.031 1.00 0.00 20 LYS A N 4
ATOM 1802 C CA . LYS A 1 20 ? 4.967 1.434 4.588 1.00 0.00 20 LYS A CA 4
ATOM 1803 C C . LYS A 1 20 ? 5.109 2.950 4.737 1.00 0.00 20 LYS A C 4
ATOM 1804 O O . LYS A 1 20 ? 5.434 3.645 3.776 1.00 0.00 20 LYS A O 4
ATOM 1823 N N . HIS A 1 21 ? 4.857 3.419 5.951 1.00 0.00 21 HIS A N 4
ATOM 1824 C CA . HIS A 1 21 ? 4.953 4.840 6.239 1.00 0.00 21 HIS A CA 4
ATOM 1825 C C . HIS A 1 21 ? 4.809 5.069 7.745 1.00 0.00 21 HIS A C 4
ATOM 1826 O O . HIS A 1 21 ? 5.497 5.914 8.316 1.00 0.00 21 HIS A O 4
ATOM 1841 N N . ILE A 1 22 ? 3.910 4.302 8.344 1.00 0.00 22 ILE A N 4
ATOM 1842 C CA . ILE A 1 22 ? 3.667 4.411 9.773 1.00 0.00 22 ILE A CA 4
ATOM 1843 C C . ILE A 1 22 ? 4.356 3.251 10.493 1.00 0.00 22 ILE A C 4
ATOM 1844 O O . ILE A 1 22 ? 4.523 3.283 11.711 1.00 0.00 22 ILE A O 4
ATOM 1860 N N . LYS A 1 23 ? 4.739 2.253 9.709 1.00 0.00 23 LYS A N 4
ATOM 1861 C CA . LYS A 1 23 ? 5.407 1.085 10.257 1.00 0.00 23 LYS A CA 4
ATOM 1862 C C . LYS A 1 23 ? 6.904 1.373 10.389 1.00 0.00 23 LYS A C 4
ATOM 1863 O O . LYS A 1 23 ? 7.688 0.475 10.690 1.00 0.00 23 LYS A O 4
ATOM 1882 N N . THR A 1 24 ? 7.254 2.630 10.157 1.00 0.00 24 THR A N 4
ATOM 1883 C CA . THR A 1 24 ? 8.643 3.048 10.246 1.00 0.00 24 THR A CA 4
ATOM 1884 C C . THR A 1 24 ? 8.763 4.554 10.006 1.00 0.00 24 THR A C 4
ATOM 1885 O O . THR A 1 24 ? 8.498 5.034 8.905 1.00 0.00 24 THR A O 4
ATOM 1896 N N . ALA A 1 25 ? 9.164 5.258 11.055 1.00 0.00 25 ALA A N 4
ATOM 1897 C CA . ALA A 1 25 ? 9.322 6.700 10.972 1.00 0.00 25 ALA A CA 4
ATOM 1898 C C . ALA A 1 25 ? 10.769 7.029 10.597 1.00 0.00 25 ALA A C 4
ATOM 1899 O O . ALA A 1 25 ? 11.535 7.511 11.429 1.00 0.00 25 ALA A O 4
ATOM 1906 N N . PHE A 1 26 ? 11.099 6.755 9.343 1.00 0.00 26 PHE A N 4
ATOM 1907 C CA . PHE A 1 26 ? 12.439 7.015 8.848 1.00 0.00 26 PHE A CA 4
ATOM 1908 C C . PHE A 1 26 ? 12.486 6.929 7.321 1.00 0.00 26 PHE A C 4
ATOM 1909 O O . PHE A 1 26 ? 11.449 6.971 6.661 1.00 0.00 26 PHE A O 4
ATOM 1926 N N . ILE A 1 27 ? 13.700 6.811 6.804 1.00 0.00 27 ILE A N 4
ATOM 1927 C CA . ILE A 1 27 ? 13.896 6.719 5.367 1.00 0.00 27 ILE A CA 4
ATOM 1928 C C . ILE A 1 27 ? 14.848 5.561 5.060 1.00 0.00 27 ILE A C 4
ATOM 1929 O O . ILE A 1 27 ? 16.066 5.719 5.129 1.00 0.00 27 ILE A O 4
ATOM 1945 N N . VAL A 1 28 ? 14.256 4.423 4.727 1.00 0.00 28 VAL A N 4
ATOM 1946 C CA . VAL A 1 28 ? 15.036 3.239 4.409 1.00 0.00 28 VAL A CA 4
ATOM 1947 C C . VAL A 1 28 ? 14.121 2.185 3.783 1.00 0.00 28 VAL A C 4
ATOM 1948 O O . VAL A 1 28 ? 14.489 1.544 2.799 1.00 0.00 28 VAL A O 4
ATOM 1961 N N . VAL A 1 29 ? 12.947 2.037 4.379 1.00 0.00 29 VAL A N 4
ATOM 1962 C CA . VAL A 1 29 ? 11.977 1.071 3.892 1.00 0.00 29 VAL A CA 4
ATOM 1963 C C . VAL A 1 29 ? 10.565 1.617 4.112 1.00 0.00 29 VAL A C 4
ATOM 1964 O O . VAL A 1 29 ? 9.592 0.865 4.082 1.00 0.00 29 VAL A O 4
ATOM 1977 N N . ALA A 1 30 ? 10.497 2.923 4.328 1.00 0.00 30 ALA A N 4
ATOM 1978 C CA . ALA A 1 30 ? 9.220 3.579 4.553 1.00 0.00 30 ALA A CA 4
ATOM 1979 C C . ALA A 1 30 ? 8.638 4.027 3.211 1.00 0.00 30 ALA A C 4
ATOM 1980 O O . ALA A 1 30 ? 8.116 5.135 3.095 1.00 0.00 30 ALA A O 4
ATOM 1987 N N . LEU A 1 31 ? 8.748 3.143 2.230 1.00 0.00 31 LEU A N 4
ATOM 1988 C CA . LEU A 1 31 ? 8.239 3.434 0.900 1.00 0.00 31 LEU A CA 4
ATOM 1989 C C . LEU A 1 31 ? 6.771 3.853 1.001 1.00 0.00 31 LEU A C 4
ATOM 1990 O O . LEU A 1 31 ? 5.927 3.071 1.435 1.00 0.00 31 LEU A O 4
ATOM 2006 N N . GLY A 1 32 ? 6.512 5.087 0.592 1.00 0.00 32 GLY A N 4
ATOM 2007 C CA . GLY A 1 32 ? 5.161 5.619 0.630 1.00 0.00 32 GLY A CA 4
ATOM 2008 C C . GLY A 1 32 ? 5.133 6.994 1.303 1.00 0.00 32 GLY A C 4
ATOM 2009 O O . GLY A 1 32 ? 6.101 7.393 1.948 1.00 0.00 32 GLY A O 4
ATOM 2013 N N . TYR A 1 1 ? -11.693 -2.525 -12.058 1.00 0.00 1 TYR A N 5
ATOM 2014 C CA . TYR A 1 1 ? -10.868 -3.361 -12.913 1.00 0.00 1 TYR A CA 5
ATOM 2015 C C . TYR A 1 1 ? -11.495 -4.744 -13.098 1.00 0.00 1 TYR A C 5
ATOM 2016 O O . TYR A 1 1 ? -12.608 -4.992 -12.635 1.00 0.00 1 TYR A O 5
ATOM 2034 N N . ALA A 1 2 ? -10.755 -5.609 -13.775 1.00 0.00 2 ALA A N 5
ATOM 2035 C CA . ALA A 1 2 ? -11.224 -6.961 -14.027 1.00 0.00 2 ALA A CA 5
ATOM 2036 C C . ALA A 1 2 ? -10.675 -7.896 -12.948 1.00 0.00 2 ALA A C 5
ATOM 2037 O O . ALA A 1 2 ? -11.392 -8.763 -12.449 1.00 0.00 2 ALA A O 5
ATOM 2044 N N . PHE A 1 3 ? -9.409 -7.689 -12.619 1.00 0.00 3 PHE A N 5
ATOM 2045 C CA . PHE A 1 3 ? -8.755 -8.503 -11.608 1.00 0.00 3 PHE A CA 5
ATOM 2046 C C . PHE A 1 3 ? -7.553 -7.771 -11.008 1.00 0.00 3 PHE A C 5
ATOM 2047 O O . PHE A 1 3 ? -7.359 -7.780 -9.793 1.00 0.00 3 PHE A O 5
ATOM 2064 N N . ALA A 1 4 ? -6.776 -7.155 -11.887 1.00 0.00 4 ALA A N 5
ATOM 2065 C CA . ALA A 1 4 ? -5.598 -6.420 -11.459 1.00 0.00 4 ALA A CA 5
ATOM 2066 C C . ALA A 1 4 ? -4.989 -5.697 -12.662 1.00 0.00 4 ALA A C 5
ATOM 2067 O O . ALA A 1 4 ? -3.781 -5.765 -12.884 1.00 0.00 4 ALA A O 5
ATOM 2074 N N . CYS A 1 5 ? -5.852 -5.023 -13.407 1.00 0.00 5 CYS A N 5
ATOM 2075 C CA . CYS A 1 5 ? -5.413 -4.289 -14.582 1.00 0.00 5 CYS A CA 5
ATOM 2076 C C . CYS A 1 5 ? -4.514 -3.139 -14.122 1.00 0.00 5 CYS A C 5
ATOM 2077 O O . CYS A 1 5 ? -3.391 -2.995 -14.601 1.00 0.00 5 CYS A O 5
ATOM 2085 N N . PRO A 1 6 ? -5.057 -2.329 -13.174 1.00 0.00 6 PRO A N 5
ATOM 2086 C CA . PRO A 1 6 ? -4.316 -1.197 -12.644 1.00 0.00 6 PRO A CA 5
ATOM 2087 C C . PRO A 1 6 ? -3.227 -1.659 -11.675 1.00 0.00 6 PRO A C 5
ATOM 2088 O O . PRO A 1 6 ? -2.486 -0.841 -11.132 1.00 0.00 6 PRO A O 5
ATOM 2099 N N . ALA A 1 7 ? -3.164 -2.969 -11.487 1.00 0.00 7 ALA A N 5
ATOM 2100 C CA . ALA A 1 7 ? -2.177 -3.551 -10.593 1.00 0.00 7 ALA A CA 5
ATOM 2101 C C . ALA A 1 7 ? -2.702 -3.496 -9.156 1.00 0.00 7 ALA A C 5
ATOM 2102 O O . ALA A 1 7 ? -3.065 -4.523 -8.585 1.00 0.00 7 ALA A O 5
ATOM 2109 N N . CYS A 1 8 ? -2.727 -2.287 -8.614 1.00 0.00 8 CYS A N 5
ATOM 2110 C CA . CYS A 1 8 ? -3.201 -2.086 -7.256 1.00 0.00 8 CYS A CA 5
ATOM 2111 C C . CYS A 1 8 ? -4.727 -1.985 -7.291 1.00 0.00 8 CYS A C 5
ATOM 2112 O O . CYS A 1 8 ? -5.287 -1.266 -8.117 1.00 0.00 8 CYS A O 5
ATOM 2120 N N . PRO A 1 9 ? -5.374 -2.735 -6.359 1.00 0.00 9 PRO A N 5
ATOM 2121 C CA . PRO A 1 9 ? -6.825 -2.737 -6.275 1.00 0.00 9 PRO A CA 5
ATOM 2122 C C . PRO A 1 9 ? -7.339 -1.443 -5.640 1.00 0.00 9 PRO A C 5
ATOM 2123 O O . PRO A 1 9 ? -6.611 -0.455 -5.559 1.00 0.00 9 PRO A O 5
ATOM 2134 N N . LYS A 1 10 ? -8.590 -1.491 -5.207 1.00 0.00 10 LYS A N 5
ATOM 2135 C CA . LYS A 1 10 ? -9.211 -0.335 -4.583 1.00 0.00 10 LYS A CA 5
ATOM 2136 C C . LYS A 1 10 ? -9.551 -0.668 -3.129 1.00 0.00 10 LYS A C 5
ATOM 2137 O O . LYS A 1 10 ? -10.713 -0.605 -2.730 1.00 0.00 10 LYS A O 5
ATOM 2156 N N . ARG A 1 11 ? -8.517 -1.014 -2.376 1.00 0.00 11 ARG A N 5
ATOM 2157 C CA . ARG A 1 11 ? -8.692 -1.357 -0.975 1.00 0.00 11 ARG A CA 5
ATOM 2158 C C . ARG A 1 11 ? -7.341 -1.681 -0.335 1.00 0.00 11 ARG A C 5
ATOM 2159 O O . ARG A 1 11 ? -7.102 -1.344 0.823 1.00 0.00 11 ARG A O 5
ATOM 2180 N N . PHE A 1 12 ? -6.493 -2.332 -1.117 1.00 0.00 12 PHE A N 5
ATOM 2181 C CA . PHE A 1 12 ? -5.172 -2.706 -0.641 1.00 0.00 12 PHE A CA 5
ATOM 2182 C C . PHE A 1 12 ? -4.283 -1.473 -0.465 1.00 0.00 12 PHE A C 5
ATOM 2183 O O . PHE A 1 12 ? -3.565 -1.358 0.527 1.00 0.00 12 PHE A O 5
ATOM 2200 N N . MET A 1 13 ? -4.361 -0.583 -1.444 1.00 0.00 13 MET A N 5
ATOM 2201 C CA . MET A 1 13 ? -3.572 0.637 -1.409 1.00 0.00 13 MET A CA 5
ATOM 2202 C C . MET A 1 13 ? -3.694 1.330 -0.051 1.00 0.00 13 MET A C 5
ATOM 2203 O O . MET A 1 13 ? -2.819 2.104 0.336 1.00 0.00 13 MET A O 5
ATOM 2217 N N . ARG A 1 14 ? -4.785 1.027 0.637 1.00 0.00 14 ARG A N 5
ATOM 221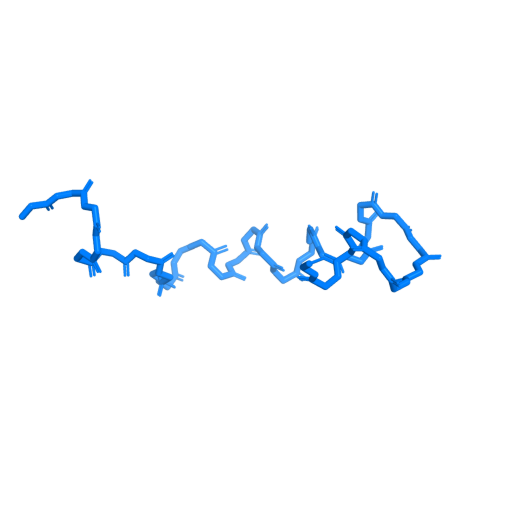8 C CA . ARG A 1 14 ? -5.032 1.612 1.944 1.00 0.00 14 ARG A CA 5
ATOM 2219 C C . ARG A 1 14 ? -4.258 0.849 3.021 1.00 0.00 14 ARG A C 5
ATOM 2220 O O . ARG A 1 14 ? -3.563 1.453 3.836 1.00 0.00 14 ARG A O 5
ATOM 2241 N N . SER A 1 15 ? -4.405 -0.467 2.990 1.00 0.00 15 SER A N 5
ATOM 2242 C CA . SER A 1 15 ? -3.728 -1.319 3.953 1.00 0.00 15 SER A CA 5
ATOM 2243 C C . SER A 1 15 ? -2.215 -1.109 3.866 1.00 0.00 15 SER A C 5
ATOM 2244 O O . SER A 1 15 ? -1.478 -1.495 4.772 1.00 0.00 15 SER A O 5
ATOM 2252 N N . ASP A 1 16 ? -1.797 -0.497 2.767 1.00 0.00 16 ASP A N 5
ATOM 2253 C CA . ASP A 1 16 ? -0.386 -0.231 2.550 1.00 0.00 16 ASP A CA 5
ATOM 2254 C C . ASP A 1 16 ? -0.078 1.216 2.942 1.00 0.00 16 ASP A C 5
ATOM 2255 O O . ASP A 1 16 ? 1.076 1.564 3.187 1.00 0.00 16 ASP A O 5
ATOM 2264 N N . ALA A 1 17 ? -1.130 2.019 2.988 1.00 0.00 17 ALA A N 5
ATOM 2265 C CA . ALA A 1 17 ? -0.987 3.420 3.346 1.00 0.00 17 ALA A CA 5
ATOM 2266 C C . ALA A 1 17 ? -1.068 3.565 4.867 1.00 0.00 17 ALA A C 5
ATOM 2267 O O . ALA A 1 17 ? -1.396 4.636 5.376 1.00 0.00 17 ALA A O 5
ATOM 2274 N N . LEU A 1 18 ? -0.764 2.471 5.550 1.00 0.00 18 LEU A N 5
ATOM 2275 C CA . LEU A 1 18 ? -0.799 2.463 7.003 1.00 0.00 18 LEU A CA 5
ATOM 2276 C C . LEU A 1 18 ? 0.086 1.329 7.523 1.00 0.00 18 LEU A C 5
ATOM 2277 O O . LEU A 1 18 ? -0.108 0.846 8.638 1.00 0.00 18 LEU A O 5
ATOM 2293 N N . SER A 1 19 ? 1.041 0.937 6.692 1.00 0.00 19 SER A N 5
ATOM 2294 C CA . SER A 1 19 ? 1.957 -0.131 7.054 1.00 0.00 19 SER A CA 5
ATOM 2295 C C . SER A 1 19 ? 3.387 0.255 6.674 1.00 0.00 19 SER A C 5
ATOM 2296 O O . SER A 1 19 ? 4.258 0.351 7.537 1.00 0.00 19 SER A O 5
ATOM 2304 N N . LYS A 1 20 ? 3.586 0.466 5.381 1.00 0.00 20 LYS A N 5
ATOM 2305 C CA . LYS A 1 20 ? 4.896 0.840 4.876 1.00 0.00 20 LYS A CA 5
ATOM 2306 C C . LYS A 1 20 ? 5.113 2.339 5.094 1.00 0.00 20 LYS A C 5
ATOM 2307 O O . LYS A 1 20 ? 5.485 3.057 4.167 1.00 0.00 20 LYS A O 5
ATOM 2326 N N . HIS A 1 21 ? 4.872 2.767 6.324 1.00 0.00 21 HIS A N 5
ATOM 2327 C CA . HIS A 1 21 ? 5.036 4.167 6.675 1.00 0.00 21 HIS A CA 5
ATOM 2328 C C . HIS A 1 21 ? 4.900 4.336 8.190 1.00 0.00 21 HIS A C 5
ATOM 2329 O O . HIS A 1 21 ? 5.631 5.115 8.799 1.00 0.00 21 HIS A O 5
ATOM 2344 N N . ILE A 1 22 ? 3.959 3.593 8.753 1.00 0.00 22 ILE A N 5
ATOM 2345 C CA . ILE A 1 22 ? 3.717 3.650 10.185 1.00 0.00 22 ILE A CA 5
ATOM 2346 C C . ILE A 1 22 ? 4.582 2.601 10.886 1.00 0.00 22 ILE A C 5
ATOM 2347 O O . ILE A 1 22 ? 4.970 2.781 12.040 1.00 0.00 22 ILE A O 5
ATOM 2363 N N . LYS A 1 23 ? 4.859 1.528 10.161 1.00 0.00 23 LYS A N 5
ATOM 2364 C CA . LYS A 1 23 ? 5.671 0.450 10.699 1.00 0.00 23 LYS A CA 5
ATOM 2365 C C . LYS A 1 23 ? 7.145 0.727 10.395 1.00 0.00 23 LYS A C 5
ATOM 2366 O O . LYS A 1 23 ? 7.980 -0.172 10.484 1.00 0.00 23 LYS A O 5
ATOM 2385 N N . THR A 1 24 ? 7.420 1.974 10.044 1.00 0.00 24 THR A N 5
ATOM 2386 C CA . THR A 1 24 ? 8.778 2.381 9.727 1.00 0.00 24 THR A CA 5
ATOM 2387 C C . THR A 1 24 ? 8.827 3.877 9.411 1.00 0.00 24 THR A C 5
ATOM 2388 O O . THR A 1 24 ? 8.207 4.333 8.452 1.00 0.00 24 THR A O 5
ATOM 2399 N N . ALA A 1 25 ? 9.571 4.599 10.237 1.00 0.00 25 ALA A N 5
ATOM 2400 C CA . ALA A 1 25 ? 9.709 6.034 10.057 1.00 0.00 25 ALA A CA 5
ATOM 2401 C C . ALA A 1 25 ? 11.039 6.332 9.361 1.00 0.00 25 ALA A C 5
ATOM 2402 O O . ALA A 1 25 ? 11.989 6.784 9.997 1.00 0.00 25 ALA A O 5
ATOM 2409 N N . PHE A 1 26 ? 11.063 6.065 8.063 1.00 0.00 26 PHE A N 5
ATOM 2410 C CA . PHE A 1 26 ? 12.260 6.298 7.274 1.00 0.00 26 PHE A CA 5
ATOM 2411 C C . PHE A 1 26 ? 11.970 6.143 5.779 1.00 0.00 26 PHE A C 5
ATOM 2412 O O . PHE A 1 26 ? 10.812 6.144 5.365 1.00 0.00 26 PHE A O 5
ATOM 2429 N N . ILE A 1 27 ? 13.042 6.013 5.011 1.00 0.00 27 ILE A N 5
ATOM 2430 C CA . ILE A 1 27 ? 12.917 5.858 3.572 1.00 0.00 27 ILE A CA 5
ATOM 2431 C C . ILE A 1 27 ? 13.709 4.627 3.126 1.00 0.00 27 ILE A C 5
ATOM 2432 O O . ILE A 1 27 ? 14.921 4.702 2.931 1.00 0.00 27 ILE A O 5
ATOM 2448 N N . VAL A 1 28 ? 12.992 3.523 2.978 1.00 0.00 28 VAL A N 5
ATOM 2449 C CA . VAL A 1 28 ? 13.613 2.278 2.559 1.00 0.00 28 VAL A CA 5
ATOM 2450 C C . VAL A 1 28 ? 12.524 1.272 2.180 1.00 0.00 28 VAL A C 5
ATOM 2451 O O . VAL A 1 28 ? 12.474 0.805 1.043 1.00 0.00 28 VAL A O 5
ATOM 2464 N N . VAL A 1 29 ? 11.679 0.968 3.154 1.00 0.00 29 VAL A N 5
ATOM 2465 C CA . VAL A 1 29 ? 10.595 0.026 2.937 1.00 0.00 29 VAL A CA 5
ATOM 2466 C C . VAL A 1 29 ? 9.257 0.733 3.169 1.00 0.00 29 VAL A C 5
ATOM 2467 O O . VAL A 1 29 ? 8.197 0.157 2.930 1.00 0.00 29 VAL A O 5
ATOM 2480 N N . ALA A 1 30 ? 9.351 1.971 3.632 1.00 0.00 30 ALA A N 5
ATOM 2481 C CA . ALA A 1 30 ? 8.162 2.762 3.899 1.00 0.00 30 ALA A CA 5
ATOM 2482 C C . ALA A 1 30 ? 7.526 3.182 2.572 1.00 0.00 30 ALA A C 5
ATOM 2483 O O . ALA A 1 30 ? 6.587 2.543 2.100 1.00 0.00 30 ALA A O 5
ATOM 2490 N N . LEU A 1 31 ? 8.063 4.254 2.009 1.00 0.00 31 LEU A N 5
ATOM 2491 C CA . LEU A 1 31 ? 7.559 4.767 0.746 1.00 0.00 31 LEU A CA 5
ATOM 2492 C C . LEU A 1 31 ? 7.480 3.625 -0.269 1.00 0.00 31 LEU A C 5
ATOM 2493 O O . LEU A 1 31 ? 6.415 3.353 -0.821 1.00 0.00 31 LEU A O 5
ATOM 2509 N N . GLY A 1 32 ? 8.621 2.986 -0.483 1.00 0.00 32 GLY A N 5
ATOM 2510 C CA . GLY A 1 32 ? 8.694 1.879 -1.421 1.00 0.00 32 GLY A CA 5
ATOM 2511 C C . GLY A 1 32 ? 8.317 0.560 -0.743 1.00 0.00 32 GLY A C 5
ATOM 2512 O O . GLY A 1 32 ? 9.183 -0.152 -0.238 1.00 0.00 32 GLY A O 5
ATOM 2516 N N . TYR A 1 1 ? -5.246 -6.916 -16.355 1.00 0.00 1 TYR A N 6
ATOM 2517 C CA . TYR A 1 1 ? -4.769 -7.640 -15.188 1.00 0.00 1 TYR A CA 6
ATOM 2518 C C . TYR A 1 1 ? -3.777 -8.733 -15.589 1.00 0.00 1 TYR A C 6
ATOM 2519 O O . TYR A 1 1 ? -4.151 -9.708 -16.239 1.00 0.00 1 TYR A O 6
ATOM 2537 N N . ALA A 1 2 ? -2.531 -8.534 -15.185 1.00 0.00 2 ALA A N 6
ATOM 2538 C CA . ALA A 1 2 ? -1.482 -9.490 -15.494 1.00 0.00 2 ALA A CA 6
ATOM 2539 C C . ALA A 1 2 ? -1.037 -10.187 -14.207 1.00 0.00 2 ALA A C 6
ATOM 2540 O O . ALA A 1 2 ? -1.039 -11.414 -14.128 1.00 0.00 2 ALA A O 6
ATOM 2547 N N . PHE A 1 3 ? -0.667 -9.373 -13.229 1.00 0.00 3 PHE A N 6
ATOM 2548 C CA . PHE A 1 3 ? -0.220 -9.895 -11.949 1.00 0.00 3 PHE A CA 6
ATOM 2549 C C . PHE A 1 3 ? -0.795 -9.075 -10.792 1.00 0.00 3 PHE A C 6
ATOM 2550 O O . PHE A 1 3 ? -1.364 -9.632 -9.855 1.00 0.00 3 PHE A O 6
ATOM 2567 N N . ALA A 1 4 ? -0.625 -7.765 -10.895 1.00 0.00 4 ALA A N 6
ATOM 2568 C CA . ALA A 1 4 ? -1.120 -6.863 -9.869 1.00 0.00 4 ALA A CA 6
ATOM 2569 C C . ALA A 1 4 ? -0.815 -5.420 -10.275 1.00 0.00 4 ALA A C 6
ATOM 2570 O O . ALA A 1 4 ? -0.305 -4.640 -9.471 1.00 0.00 4 ALA A O 6
ATOM 2577 N N . CYS A 1 5 ? -1.139 -5.108 -11.521 1.00 0.00 5 CYS A N 6
ATOM 2578 C CA . CYS A 1 5 ? -0.906 -3.772 -12.043 1.00 0.00 5 CYS A CA 6
ATOM 2579 C C . CYS A 1 5 ? -1.944 -2.829 -11.431 1.00 0.00 5 CYS A C 6
ATOM 2580 O O . CYS A 1 5 ? -1.592 -1.799 -10.859 1.00 0.00 5 CYS A O 6
ATOM 2588 N N . PRO A 1 6 ? -3.237 -3.227 -11.575 1.00 0.00 6 PRO A N 6
ATOM 2589 C CA . PRO A 1 6 ? -4.329 -2.429 -11.043 1.00 0.00 6 PRO A CA 6
ATOM 2590 C C . PRO A 1 6 ? -4.419 -2.568 -9.522 1.00 0.00 6 PRO A C 6
ATOM 2591 O O . PRO A 1 6 ? -3.787 -1.812 -8.787 1.00 0.00 6 PRO A O 6
ATOM 2602 N N . ALA A 1 7 ? -5.211 -3.541 -9.095 1.00 0.00 7 ALA A N 6
ATOM 2603 C CA . ALA A 1 7 ? -5.393 -3.789 -7.676 1.00 0.00 7 ALA A CA 6
ATOM 2604 C C . ALA A 1 7 ? -5.534 -2.454 -6.943 1.00 0.00 7 ALA A C 6
ATOM 2605 O O . ALA A 1 7 ? -5.845 -1.434 -7.557 1.00 0.00 7 ALA A O 6
ATOM 2612 N N . CYS A 1 8 ? -5.300 -2.503 -5.639 1.00 0.00 8 CYS A N 6
ATOM 2613 C CA . CYS A 1 8 ? -5.397 -1.309 -4.816 1.00 0.00 8 CYS A CA 6
ATOM 2614 C C . CYS A 1 8 ? -6.823 -0.766 -4.925 1.00 0.00 8 CYS A C 6
ATOM 2615 O O . CYS A 1 8 ? -7.114 0.057 -5.792 1.00 0.00 8 CYS A O 6
ATOM 2623 N N . PRO A 1 9 ? -7.698 -1.260 -4.009 1.00 0.00 9 PRO A N 6
ATOM 2624 C CA . PRO A 1 9 ? -9.087 -0.833 -3.994 1.00 0.00 9 PRO A CA 6
ATOM 2625 C C . PRO A 1 9 ? -9.221 0.575 -3.412 1.00 0.00 9 PRO A C 6
ATOM 2626 O O . PRO A 1 9 ? -8.240 1.313 -3.329 1.00 0.00 9 PRO A O 6
ATOM 2637 N N . LYS A 1 10 ? -10.444 0.907 -3.024 1.00 0.00 10 LYS A N 6
ATOM 2638 C CA . LYS A 1 10 ? -10.719 2.214 -2.452 1.00 0.00 10 LYS A CA 6
ATOM 2639 C C . LYS A 1 10 ? -10.834 2.087 -0.932 1.00 0.00 10 LYS A C 6
ATOM 2640 O O . LYS A 1 10 ? -11.133 3.063 -0.245 1.00 0.00 10 LYS A O 6
ATOM 2659 N N . ARG A 1 11 ? -10.592 0.876 -0.451 1.00 0.00 11 ARG A N 6
ATOM 2660 C CA . ARG A 1 11 ? -10.666 0.609 0.975 1.00 0.00 11 ARG A CA 6
ATOM 2661 C C . ARG A 1 11 ? -9.260 0.445 1.557 1.00 0.00 11 ARG A C 6
ATOM 2662 O O . ARG A 1 11 ? -9.007 0.834 2.696 1.00 0.00 11 ARG A O 6
ATOM 2683 N N . PHE A 1 12 ? -8.383 -0.132 0.749 1.00 0.00 12 PHE A N 6
ATOM 2684 C CA . PHE A 1 12 ? -7.010 -0.353 1.170 1.00 0.00 12 PHE A CA 6
ATOM 2685 C C . PHE A 1 12 ? -6.252 0.971 1.281 1.00 0.00 12 PHE A C 6
ATOM 2686 O O . PHE A 1 12 ? -5.490 1.177 2.225 1.00 0.00 12 PHE A O 6
ATOM 2703 N N . MET A 1 13 ? -6.486 1.835 0.304 1.00 0.00 13 MET A N 6
ATOM 2704 C CA . MET A 1 13 ? -5.835 3.133 0.280 1.00 0.00 13 MET A CA 6
ATOM 2705 C C . MET A 1 13 ? -5.942 3.826 1.640 1.00 0.00 13 MET A C 6
ATOM 2706 O O . MET A 1 13 ? -5.139 4.701 1.961 1.00 0.00 13 MET A O 6
ATOM 2720 N N . ARG A 1 14 ? -6.942 3.408 2.404 1.00 0.00 14 ARG A N 6
ATOM 2721 C CA . ARG A 1 14 ? -7.165 3.977 3.722 1.00 0.00 14 ARG A CA 6
ATOM 2722 C C . ARG A 1 14 ? -6.169 3.395 4.727 1.00 0.00 14 ARG A C 6
ATOM 2723 O O . ARG A 1 14 ? -5.511 4.137 5.454 1.00 0.00 14 ARG A O 6
ATOM 2744 N N . SER A 1 15 ? -6.090 2.073 4.735 1.00 0.00 15 SER A N 6
ATOM 2745 C CA . SER A 1 15 ? -5.185 1.383 5.639 1.00 0.00 15 SER A CA 6
ATOM 2746 C C . SER A 1 15 ? -3.783 1.319 5.029 1.00 0.00 15 SER A C 6
ATOM 2747 O O . SER A 1 15 ? -2.907 0.629 5.547 1.00 0.00 15 SER A O 6
ATOM 2755 N N . ASP A 1 16 ? -3.615 2.048 3.935 1.00 0.00 16 ASP A N 6
ATOM 2756 C CA . ASP A 1 16 ? -2.335 2.083 3.249 1.00 0.00 16 ASP A CA 6
ATOM 2757 C C . ASP A 1 16 ? -1.593 3.367 3.627 1.00 0.00 16 ASP A C 6
ATOM 2758 O O . ASP A 1 16 ? -0.376 3.453 3.471 1.00 0.00 16 ASP A O 6
ATOM 2767 N N . ALA A 1 17 ? -2.358 4.332 4.117 1.00 0.00 17 ALA A N 6
ATOM 2768 C CA . ALA A 1 17 ? -1.788 5.607 4.518 1.00 0.00 17 ALA A CA 6
ATOM 2769 C C . ALA A 1 17 ? -1.289 5.505 5.961 1.00 0.00 17 ALA A C 6
ATOM 2770 O O . ALA A 1 17 ? -1.326 6.484 6.705 1.00 0.00 17 ALA A O 6
ATOM 2777 N N . LEU A 1 18 ? -0.833 4.312 6.313 1.00 0.00 18 LEU A N 6
ATOM 2778 C CA . LEU A 1 18 ? -0.327 4.070 7.654 1.00 0.00 18 LEU A CA 6
ATOM 2779 C C . LEU A 1 18 ? 0.337 2.692 7.703 1.00 0.00 18 LEU A C 6
ATOM 2780 O O . LEU A 1 18 ? 0.310 2.023 8.734 1.00 0.00 18 LEU A O 6
ATOM 2796 N N . SER A 1 19 ? 0.917 2.310 6.574 1.00 0.00 19 SER A N 6
ATOM 2797 C CA . SER A 1 19 ? 1.586 1.024 6.476 1.00 0.00 19 SER A CA 6
ATOM 2798 C C . SER A 1 19 ? 2.888 1.171 5.685 1.00 0.00 19 SER A C 6
ATOM 2799 O O . SER A 1 19 ? 3.497 0.176 5.294 1.00 0.00 19 SER A O 6
ATOM 2807 N N . LYS A 1 20 ? 3.275 2.420 5.471 1.00 0.00 20 LYS A N 6
ATOM 2808 C CA . LYS A 1 20 ? 4.493 2.710 4.734 1.00 0.00 20 LYS A CA 6
ATOM 2809 C C . LYS A 1 20 ? 5.580 3.164 5.711 1.00 0.00 20 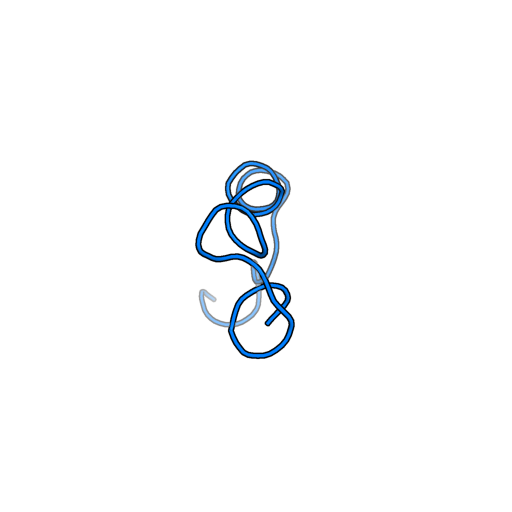LYS A C 6
ATOM 2810 O O . LYS A 1 20 ? 6.754 3.232 5.350 1.00 0.00 20 LYS A O 6
ATOM 2829 N N . HIS A 1 21 ? 5.150 3.462 6.928 1.00 0.00 21 HIS A N 6
ATOM 2830 C CA . HIS A 1 21 ? 6.072 3.908 7.959 1.00 0.00 21 HIS A CA 6
ATOM 2831 C C . HIS A 1 21 ? 5.971 2.981 9.172 1.00 0.00 21 HIS A C 6
ATOM 2832 O O . HIS A 1 21 ? 6.684 3.164 10.158 1.00 0.00 21 HIS A O 6
ATOM 2847 N N . ILE A 1 22 ? 5.081 2.006 9.060 1.00 0.00 22 ILE A N 6
ATOM 2848 C CA . ILE A 1 22 ? 4.878 1.050 10.135 1.00 0.00 22 ILE A CA 6
ATOM 2849 C C . ILE A 1 22 ? 5.630 -0.242 9.812 1.00 0.00 22 ILE A C 6
ATOM 2850 O O . ILE A 1 22 ? 6.299 -0.808 10.675 1.00 0.00 22 ILE A O 6
ATOM 2866 N N . LYS A 1 23 ? 5.495 -0.671 8.565 1.00 0.00 23 LYS A N 6
ATOM 2867 C CA . LYS A 1 23 ? 6.154 -1.887 8.117 1.00 0.00 23 LYS A CA 6
ATOM 2868 C C . LYS A 1 23 ? 7.622 -1.583 7.811 1.00 0.00 23 LYS A C 6
ATOM 2869 O O . LYS A 1 23 ? 8.367 -2.465 7.386 1.00 0.00 23 LYS A O 6
ATOM 2888 N N . THR A 1 24 ? 7.994 -0.332 8.038 1.00 0.00 24 THR A N 6
ATOM 2889 C CA . THR A 1 24 ? 9.360 0.100 7.792 1.00 0.00 24 THR A CA 6
ATOM 2890 C C . THR A 1 24 ? 9.579 1.512 8.337 1.00 0.00 24 THR A C 6
ATOM 2891 O O . THR A 1 24 ? 9.263 1.792 9.493 1.00 0.00 24 THR A O 6
ATOM 2902 N N . ALA A 1 25 ? 10.120 2.365 7.480 1.00 0.00 25 ALA A N 6
ATOM 2903 C CA . ALA A 1 25 ? 10.386 3.742 7.861 1.00 0.00 25 ALA A CA 6
ATOM 2904 C C . ALA A 1 25 ? 11.285 4.393 6.809 1.00 0.00 25 ALA A C 6
ATOM 2905 O O . ALA A 1 25 ? 12.346 4.923 7.136 1.00 0.00 25 ALA A O 6
ATOM 2912 N N . PHE A 1 26 ? 10.829 4.332 5.567 1.00 0.00 26 PHE A N 6
ATOM 2913 C CA . PHE A 1 26 ? 11.579 4.910 4.464 1.00 0.00 26 PHE A CA 6
ATOM 2914 C C . PHE A 1 26 ? 10.847 4.706 3.137 1.00 0.00 26 PHE A C 6
ATOM 2915 O O . PHE A 1 26 ? 9.636 4.490 3.118 1.00 0.00 26 PHE A O 6
ATOM 2932 N N . ILE A 1 27 ? 11.612 4.784 2.058 1.00 0.00 27 ILE A N 6
ATOM 2933 C CA . ILE A 1 27 ? 11.051 4.611 0.729 1.00 0.00 27 ILE A CA 6
ATOM 2934 C C . ILE A 1 27 ? 11.937 3.656 -0.074 1.00 0.00 27 ILE A C 6
ATOM 2935 O O . ILE A 1 27 ? 12.813 4.094 -0.818 1.00 0.00 27 ILE A O 6
ATOM 2951 N N . VAL A 1 28 ? 11.678 2.369 0.104 1.00 0.00 28 VAL A N 6
ATOM 2952 C CA . VAL A 1 28 ? 12.441 1.349 -0.595 1.00 0.00 28 VAL A CA 6
ATOM 2953 C C . VAL A 1 28 ? 11.612 0.066 -0.678 1.00 0.00 28 VAL A C 6
ATOM 2954 O O . VAL A 1 28 ? 11.367 -0.449 -1.768 1.00 0.00 28 VAL A O 6
ATOM 2967 N N . VAL A 1 29 ? 11.203 -0.414 0.487 1.00 0.00 29 VAL A N 6
ATOM 2968 C CA . VAL A 1 29 ? 10.407 -1.627 0.560 1.00 0.00 29 VAL A CA 6
ATOM 2969 C C . VAL A 1 29 ? 9.033 -1.296 1.147 1.00 0.00 29 VAL A C 6
ATOM 2970 O O . VAL A 1 29 ? 8.138 -2.140 1.156 1.00 0.00 29 VAL A O 6
ATOM 2983 N N . ALA A 1 30 ? 8.910 -0.065 1.623 1.00 0.00 30 ALA A N 6
ATOM 2984 C CA . ALA A 1 30 ? 7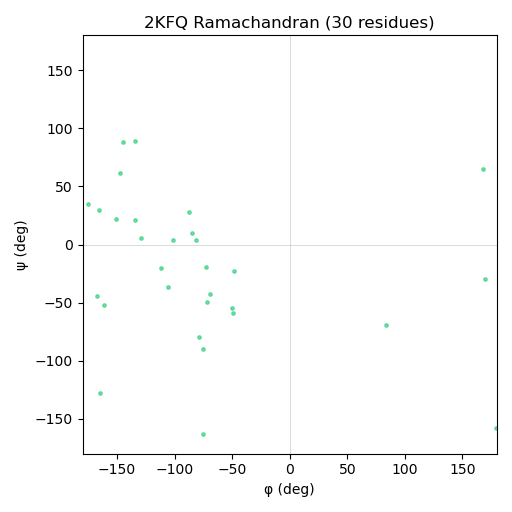.660 0.388 2.211 1.00 0.00 30 ALA A CA 6
ATOM 2985 C C . ALA A 1 30 ? 6.570 0.394 1.138 1.00 0.00 30 ALA A C 6
ATOM 2986 O O . ALA A 1 30 ? 6.586 1.230 0.235 1.00 0.00 30 ALA A O 6
ATOM 2993 N N . LEU A 1 31 ? 5.647 -0.548 1.271 1.00 0.00 31 LEU A N 6
ATOM 2994 C CA . LEU A 1 31 ? 4.551 -0.661 0.324 1.00 0.00 31 LEU A CA 6
ATOM 2995 C C . LEU A 1 31 ? 3.893 0.709 0.146 1.00 0.00 31 LEU A C 6
ATOM 2996 O O . LEU A 1 31 ? 4.298 1.683 0.778 1.00 0.00 31 LEU A O 6
ATOM 3012 N N . GLY A 1 32 ? 2.888 0.739 -0.717 1.00 0.00 32 GLY A N 6
ATOM 3013 C CA . GLY A 1 32 ? 2.170 1.973 -0.985 1.00 0.00 32 GLY A CA 6
ATOM 3014 C C . GLY A 1 32 ? 2.542 2.537 -2.358 1.00 0.00 32 GLY A C 6
ATOM 3015 O O . GLY A 1 32 ? 3.693 2.439 -2.782 1.00 0.00 32 GLY A O 6
ATOM 3019 N N . TYR A 1 1 ? -2.465 -1.474 -15.141 1.00 0.00 1 TYR A N 7
ATOM 3020 C CA . TYR A 1 1 ? -3.688 -2.045 -14.604 1.00 0.00 1 TYR A CA 7
ATOM 3021 C C . TYR A 1 1 ? -4.902 -1.622 -15.434 1.00 0.00 1 TYR A C 7
ATOM 3022 O O . TYR A 1 1 ? -4.863 -0.604 -16.123 1.00 0.00 1 TYR A O 7
ATOM 3040 N N . ALA A 1 2 ? -5.951 -2.426 -15.342 1.00 0.00 2 ALA A N 7
ATOM 3041 C CA . ALA A 1 2 ? -7.173 -2.148 -16.076 1.00 0.00 2 ALA A CA 7
ATOM 3042 C C . ALA A 1 2 ? -8.374 -2.324 -15.144 1.00 0.00 2 ALA A C 7
ATOM 3043 O O . ALA A 1 2 ? -9.174 -1.405 -14.976 1.00 0.00 2 ALA A O 7
ATOM 3050 N N . PHE A 1 3 ? -8.462 -3.511 -14.562 1.00 0.00 3 PHE A N 7
ATOM 3051 C CA . PHE A 1 3 ? -9.552 -3.820 -13.652 1.00 0.00 3 PHE A CA 7
ATOM 3052 C C . PHE A 1 3 ? -9.043 -4.585 -12.428 1.00 0.00 3 PHE A C 7
ATOM 3053 O O . PHE A 1 3 ? -9.401 -4.261 -11.297 1.00 0.00 3 PHE A O 7
ATOM 3070 N N . ALA A 1 4 ? -8.218 -5.586 -12.697 1.00 0.00 4 ALA A N 7
ATOM 3071 C CA . ALA A 1 4 ? -7.657 -6.400 -11.632 1.00 0.00 4 ALA A CA 7
ATOM 3072 C C . ALA A 1 4 ? -6.675 -7.409 -12.230 1.00 0.00 4 ALA A C 7
ATOM 3073 O O . ALA A 1 4 ? -6.663 -8.575 -11.840 1.00 0.00 4 ALA A O 7
ATOM 3080 N N . CYS A 1 5 ? -5.875 -6.923 -13.168 1.00 0.00 5 CYS A N 7
ATOM 3081 C CA . CYS A 1 5 ? -4.891 -7.768 -13.824 1.00 0.00 5 CYS A CA 7
ATOM 3082 C C . CYS A 1 5 ? -3.876 -8.227 -12.776 1.00 0.00 5 CYS A C 7
ATOM 3083 O O . CYS A 1 5 ? -3.625 -9.422 -12.631 1.00 0.00 5 CYS A O 7
ATOM 3091 N N . PRO A 1 6 ? -3.305 -7.227 -12.053 1.00 0.00 6 PRO A N 7
ATOM 3092 C CA . PRO A 1 6 ? -2.322 -7.515 -11.022 1.00 0.00 6 PRO A CA 7
ATOM 3093 C C . PRO A 1 6 ? -2.992 -8.084 -9.770 1.00 0.00 6 PRO A C 7
ATOM 3094 O O . PRO A 1 6 ? -3.042 -9.300 -9.586 1.00 0.00 6 PRO A O 7
ATOM 3105 N N . ALA A 1 7 ? -3.490 -7.179 -8.941 1.00 0.00 7 ALA A N 7
ATOM 3106 C CA . ALA A 1 7 ? -4.155 -7.576 -7.711 1.00 0.00 7 ALA A CA 7
ATOM 3107 C C . ALA A 1 7 ? -4.313 -6.353 -6.804 1.00 0.00 7 ALA A C 7
ATOM 3108 O O . ALA A 1 7 ? -5.386 -6.120 -6.252 1.00 0.00 7 ALA A O 7
ATOM 3115 N N . CYS A 1 8 ? -3.226 -5.605 -6.680 1.00 0.00 8 CYS A N 7
ATOM 3116 C CA . CYS A 1 8 ? -3.230 -4.413 -5.849 1.00 0.00 8 CYS A CA 7
ATOM 3117 C C . CYS A 1 8 ? -4.556 -3.681 -6.066 1.00 0.00 8 CYS A C 7
ATOM 3118 O O . CYS A 1 8 ? -4.728 -2.983 -7.065 1.00 0.00 8 CYS A O 7
ATOM 3126 N N . PRO A 1 9 ? -5.483 -3.869 -5.090 1.00 0.00 9 PRO A N 7
ATOM 3127 C CA . PRO A 1 9 ? -6.788 -3.235 -5.164 1.00 0.00 9 PRO A CA 7
ATOM 3128 C C . PRO A 1 9 ? -6.693 -1.744 -4.834 1.00 0.00 9 PRO A C 7
ATOM 3129 O O . PRO A 1 9 ? -5.608 -1.165 -4.869 1.00 0.00 9 PRO A O 7
ATOM 3140 N N . LYS A 1 10 ? -7.843 -1.165 -4.521 1.00 0.00 10 LYS A N 7
ATOM 3141 C CA . LYS A 1 10 ? -7.902 0.248 -4.185 1.00 0.00 10 LYS A CA 7
ATOM 3142 C C . LYS A 1 10 ? -8.292 0.401 -2.714 1.00 0.00 10 LYS A C 7
ATOM 3143 O O . LYS A 1 10 ? -8.401 1.518 -2.210 1.00 0.00 10 LYS A O 7
ATOM 3162 N N . ARG A 1 11 ? -8.492 -0.737 -2.065 1.00 0.00 11 ARG A N 7
ATOM 3163 C CA . ARG A 1 11 ? -8.867 -0.743 -0.662 1.00 0.00 11 ARG A CA 7
ATOM 3164 C C . ARG A 1 11 ? -7.677 -1.163 0.204 1.00 0.00 11 ARG A C 7
ATOM 3165 O O . ARG A 1 11 ? -7.481 -0.631 1.296 1.00 0.00 11 ARG A O 7
ATOM 3186 N N . PHE A 1 12 ? -6.914 -2.113 -0.316 1.00 0.00 12 PHE A N 7
ATOM 3187 C CA . PHE A 1 12 ? -5.750 -2.611 0.396 1.00 0.00 12 PHE A CA 7
ATOM 3188 C C . PHE A 1 12 ? -4.642 -1.557 0.439 1.00 0.00 12 PHE A C 7
ATOM 3189 O O . PHE A 1 12 ? -4.005 -1.362 1.474 1.00 0.00 12 PHE A O 7
ATOM 3206 N N . MET A 1 13 ? -4.445 -0.904 -0.697 1.00 0.00 13 MET A N 7
ATOM 3207 C CA . MET A 1 13 ? -3.426 0.126 -0.801 1.00 0.00 13 MET A CA 7
ATOM 3208 C C . MET A 1 13 ? -3.519 1.111 0.366 1.00 0.00 13 MET A C 7
ATOM 3209 O O . MET A 1 13 ? -2.538 1.771 0.706 1.00 0.00 13 MET A O 7
ATOM 3223 N N . ARG A 1 14 ? -4.708 1.179 0.947 1.00 0.00 14 ARG A N 7
ATOM 3224 C CA . ARG A 1 14 ? -4.942 2.072 2.069 1.00 0.00 14 ARG A CA 7
ATOM 3225 C C . ARG A 1 14 ? -4.382 1.465 3.357 1.00 0.00 14 ARG A C 7
ATOM 3226 O O . ARG A 1 14 ? -3.660 2.129 4.098 1.00 0.00 14 ARG A O 7
ATOM 3247 N N . SER A 1 15 ? -4.738 0.209 3.584 1.00 0.00 15 SER A N 7
ATOM 3248 C CA . SER A 1 15 ? -4.281 -0.496 4.770 1.00 0.00 15 SER A CA 7
ATOM 3249 C C . SER A 1 15 ? -2.756 -0.622 4.748 1.00 0.00 15 SER A C 7
ATOM 3250 O O . SER A 1 15 ? -2.145 -0.981 5.753 1.00 0.00 15 SER A O 7
ATOM 3258 N N . ASP A 1 16 ? -2.186 -0.319 3.591 1.00 0.00 16 ASP A N 7
ATOM 3259 C CA . ASP A 1 16 ? -0.744 -0.394 3.425 1.00 0.00 16 ASP A CA 7
ATOM 3260 C C . ASP A 1 16 ? -0.178 1.019 3.277 1.00 0.00 16 ASP A C 7
ATOM 3261 O O . ASP A 1 16 ? 1.012 1.241 3.495 1.00 0.00 16 ASP A O 7
ATOM 3270 N N . ALA A 1 17 ? -1.057 1.939 2.908 1.00 0.00 17 ALA A N 7
ATOM 3271 C CA . ALA A 1 17 ? -0.660 3.325 2.728 1.00 0.00 17 ALA A CA 7
ATOM 3272 C C . ALA A 1 17 ? -0.764 4.058 4.067 1.00 0.00 17 ALA A C 7
ATOM 3273 O O . ALA A 1 17 ? -0.948 5.274 4.100 1.00 0.00 17 ALA A O 7
ATOM 3280 N N . LEU A 1 18 ? -0.641 3.288 5.138 1.00 0.00 18 LEU A N 7
ATOM 3281 C CA . LEU A 1 18 ? -0.718 3.850 6.476 1.00 0.00 18 LEU A CA 7
ATOM 3282 C C . LEU A 1 18 ? -0.212 2.819 7.487 1.00 0.00 18 LEU A C 7
ATOM 3283 O O . LEU A 1 18 ? -0.656 2.799 8.634 1.00 0.00 18 LEU A O 7
ATOM 3299 N N . SER A 1 19 ? 0.710 1.987 7.025 1.00 0.00 19 SER A N 7
ATOM 3300 C CA . SER A 1 19 ? 1.281 0.956 7.875 1.00 0.00 19 SER A CA 7
ATOM 3301 C C . SER A 1 19 ? 2.761 0.761 7.537 1.00 0.00 19 SER A C 7
ATOM 3302 O O . SER A 1 19 ? 3.623 0.911 8.401 1.00 0.00 19 SER A O 7
ATOM 3310 N N . LYS A 1 20 ? 3.009 0.429 6.279 1.00 0.00 20 LYS A N 7
ATOM 3311 C CA . LYS A 1 20 ? 4.369 0.211 5.817 1.00 0.00 20 LYS A CA 7
ATOM 3312 C C . LYS A 1 20 ? 5.116 1.546 5.797 1.00 0.00 20 LYS A C 7
ATOM 3313 O O . LYS A 1 20 ? 6.342 1.575 5.693 1.00 0.00 20 LYS A O 7
ATOM 3332 N N . HIS A 1 21 ? 4.347 2.620 5.899 1.00 0.00 21 HIS A N 7
ATOM 3333 C CA . HIS A 1 21 ? 4.921 3.95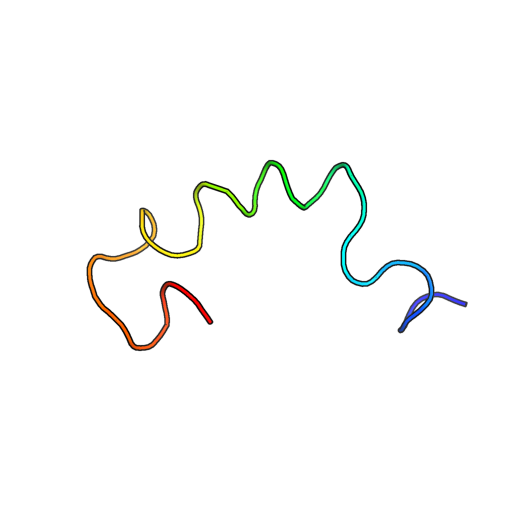5 5.894 1.00 0.00 21 HIS A CA 7
ATOM 3334 C C . HIS A 1 21 ? 4.960 4.502 7.323 1.00 0.00 21 HIS A C 7
ATOM 3335 O O . HIS A 1 21 ? 5.618 5.507 7.588 1.00 0.00 21 HIS A O 7
ATOM 3350 N N . ILE A 1 22 ? 4.249 3.815 8.205 1.00 0.00 22 ILE A N 7
ATOM 3351 C CA . ILE A 1 22 ? 4.195 4.219 9.599 1.00 0.00 22 ILE A CA 7
ATOM 3352 C C . ILE A 1 22 ? 4.992 3.225 10.445 1.00 0.00 22 ILE A C 7
ATOM 3353 O O . ILE A 1 22 ? 5.364 3.526 11.578 1.00 0.00 22 ILE A O 7
ATOM 3369 N N . LYS A 1 23 ? 5.232 2.060 9.862 1.00 0.00 23 LYS A N 7
ATOM 3370 C CA . LYS A 1 23 ? 5.979 1.019 10.548 1.00 0.00 23 LYS A CA 7
ATOM 3371 C C . LYS A 1 23 ? 7.468 1.173 10.232 1.00 0.00 23 LYS A C 7
ATOM 3372 O O . LYS A 1 23 ? 8.247 0.241 10.426 1.00 0.00 23 LYS A O 7
ATOM 3391 N N . THR A 1 24 ? 7.819 2.356 9.750 1.00 0.00 24 THR A N 7
ATOM 3392 C CA . THR A 1 24 ? 9.200 2.644 9.405 1.00 0.00 24 THR A CA 7
ATOM 3393 C C . THR A 1 24 ? 9.346 4.099 8.955 1.00 0.00 24 THR A C 7
ATOM 3394 O O . THR A 1 24 ? 8.815 4.487 7.915 1.00 0.00 24 THR A O 7
ATOM 3405 N N . ALA A 1 25 ? 10.067 4.865 9.761 1.00 0.00 25 ALA A N 7
ATOM 3406 C CA . ALA A 1 25 ? 10.289 6.269 9.458 1.00 0.00 25 ALA A CA 7
ATOM 3407 C C . ALA A 1 25 ? 11.621 6.423 8.722 1.00 0.00 25 ALA A C 7
ATOM 3408 O O . ALA A 1 25 ? 12.599 6.900 9.296 1.00 0.00 25 ALA A O 7
ATOM 3415 N N . PHE A 1 26 ? 11.617 6.011 7.463 1.00 0.00 26 PHE A N 7
ATOM 3416 C CA . PHE A 1 26 ? 12.813 6.097 6.643 1.00 0.00 26 PHE A CA 7
ATOM 3417 C C . PHE A 1 26 ? 12.484 5.865 5.167 1.00 0.00 26 PHE A C 7
ATOM 3418 O O . PHE A 1 26 ? 11.326 5.961 4.763 1.00 0.00 26 PHE A O 7
ATOM 3435 N N . ILE A 1 27 ? 13.523 5.563 4.403 1.00 0.00 27 ILE A N 7
ATOM 3436 C CA . ILE A 1 27 ? 13.359 5.316 2.980 1.00 0.00 27 ILE A CA 7
ATOM 3437 C C . ILE A 1 27 ? 14.006 3.977 2.621 1.00 0.00 27 ILE A C 7
ATOM 3438 O O . ILE A 1 27 ? 15.222 3.896 2.455 1.00 0.00 27 ILE A O 7
ATOM 3454 N N . VAL A 1 28 ? 13.164 2.960 2.513 1.00 0.00 28 VAL A N 7
ATOM 3455 C CA . VAL A 1 28 ? 13.638 1.628 2.177 1.00 0.00 28 VAL A CA 7
ATOM 3456 C C . VAL A 1 28 ? 12.441 0.728 1.865 1.00 0.00 28 VAL A C 7
ATOM 3457 O O . VAL A 1 28 ? 12.386 0.109 0.803 1.00 0.00 28 VAL A O 7
ATOM 3470 N N . VAL A 1 29 ? 11.512 0.685 2.809 1.00 0.00 29 VAL A N 7
ATOM 3471 C CA . VAL A 1 29 ? 10.319 -0.129 2.648 1.00 0.00 29 VAL A CA 7
ATOM 3472 C C . VAL A 1 29 ? 9.082 0.724 2.938 1.00 0.00 29 VAL A C 7
ATOM 3473 O O . VAL A 1 29 ? 7.962 0.217 2.942 1.00 0.00 29 VAL A O 7
ATOM 3486 N N . ALA A 1 30 ? 9.328 2.004 3.174 1.00 0.00 30 ALA A N 7
ATOM 3487 C CA . ALA A 1 30 ? 8.248 2.932 3.465 1.00 0.00 30 ALA A CA 7
ATOM 3488 C C . ALA A 1 30 ? 7.646 3.435 2.151 1.00 0.00 30 ALA A C 7
ATOM 3489 O O . ALA A 1 30 ? 8.274 4.211 1.433 1.00 0.00 30 ALA A O 7
ATOM 3496 N N . LEU A 1 31 ? 6.435 2.972 1.877 1.00 0.00 31 LEU A N 7
ATOM 3497 C CA . LEU A 1 31 ? 5.741 3.365 0.662 1.00 0.00 31 LEU A CA 7
ATOM 3498 C C . LEU A 1 31 ? 5.609 4.889 0.626 1.00 0.00 31 LEU A C 7
ATOM 3499 O O . LEU A 1 31 ? 6.377 5.566 -0.057 1.00 0.00 31 LEU A O 7
ATOM 3515 N N . GLY A 1 32 ? 4.631 5.384 1.369 1.00 0.00 32 GLY A N 7
ATOM 3516 C CA . GLY A 1 32 ? 4.388 6.816 1.431 1.00 0.00 32 GLY A CA 7
ATOM 3517 C C . GLY A 1 32 ? 5.459 7.518 2.269 1.00 0.00 32 GLY A C 7
ATOM 3518 O O . GLY A 1 32 ? 6.568 7.007 2.419 1.00 0.00 32 GLY A O 7
ATOM 3522 N N . TYR A 1 1 ? -3.668 -11.696 -14.336 1.00 0.00 1 TYR A N 8
ATOM 3523 C CA . TYR A 1 1 ? -3.370 -11.064 -13.063 1.00 0.00 1 TYR A CA 8
ATOM 3524 C C . TYR A 1 1 ? -3.666 -9.563 -13.113 1.00 0.00 1 TYR A C 8
ATOM 3525 O O . TYR A 1 1 ? -3.044 -8.830 -13.880 1.00 0.00 1 TYR A O 8
ATOM 3543 N N . ALA A 1 2 ? -4.615 -9.152 -12.285 1.00 0.00 2 ALA A N 8
ATOM 3544 C CA . ALA A 1 2 ? -5.001 -7.752 -12.225 1.00 0.00 2 ALA A CA 8
ATOM 3545 C C . ALA A 1 2 ? -5.128 -7.325 -10.762 1.00 0.00 2 ALA A C 8
ATOM 3546 O O . ALA A 1 2 ? -5.976 -6.501 -10.423 1.00 0.00 2 ALA A O 8
ATOM 3553 N N . PHE A 1 3 ? -4.272 -7.905 -9.933 1.00 0.00 3 PHE A N 8
ATOM 3554 C CA . PHE A 1 3 ? -4.277 -7.594 -8.513 1.00 0.00 3 PHE A CA 8
ATOM 3555 C C . PHE A 1 3 ? -4.251 -6.082 -8.283 1.00 0.00 3 PHE A C 8
ATOM 3556 O O . PHE A 1 3 ? -5.214 -5.511 -7.772 1.00 0.00 3 PHE A O 8
ATOM 3573 N N . ALA A 1 4 ? -3.139 -5.475 -8.671 1.00 0.00 4 ALA A N 8
ATOM 3574 C CA . ALA A 1 4 ? -2.975 -4.040 -8.513 1.00 0.00 4 ALA A CA 8
ATOM 3575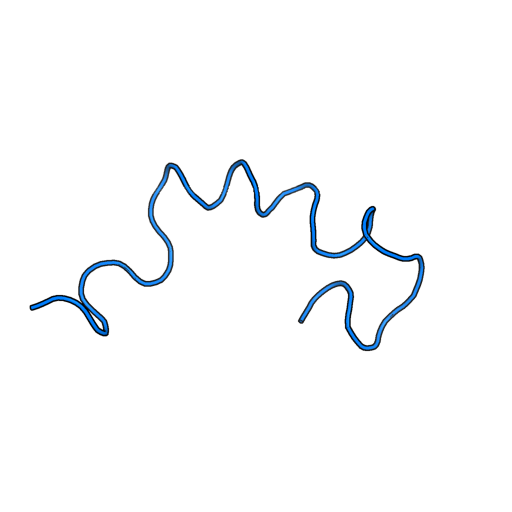 C C . ALA A 1 4 ? -1.935 -3.537 -9.516 1.00 0.00 4 ALA A C 8
ATOM 3576 O O . ALA A 1 4 ? -1.293 -2.512 -9.288 1.00 0.00 4 ALA A O 8
ATOM 3583 N N . CYS A 1 5 ? -1.800 -4.280 -10.604 1.00 0.00 5 CYS A N 8
ATOM 3584 C CA . CYS A 1 5 ? -0.849 -3.922 -11.642 1.00 0.00 5 CYS A CA 8
ATOM 3585 C C . CYS A 1 5 ? -1.259 -2.568 -12.224 1.00 0.00 5 CYS A C 8
ATOM 3586 O O . CYS A 1 5 ? -0.447 -1.647 -12.295 1.00 0.00 5 CYS A O 8
ATOM 3594 N N . PRO A 1 6 ? -2.553 -2.487 -12.635 1.00 0.00 6 PRO A N 8
ATOM 3595 C CA . PRO A 1 6 ? -3.080 -1.260 -13.208 1.00 0.00 6 PRO A CA 8
ATOM 3596 C C . PRO A 1 6 ? -3.324 -0.209 -12.123 1.00 0.00 6 PRO A C 8
ATOM 3597 O O . PRO A 1 6 ? -2.455 0.618 -11.849 1.00 0.00 6 PRO A O 8
ATOM 3608 N N . ALA A 1 7 ? -4.509 -0.275 -11.536 1.00 0.00 7 ALA A N 8
ATOM 3609 C CA . ALA A 1 7 ? -4.878 0.661 -10.487 1.00 0.00 7 ALA A CA 8
ATOM 3610 C C . ALA A 1 7 ? -5.298 -0.117 -9.239 1.00 0.00 7 ALA A C 8
ATOM 3611 O O . ALA A 1 7 ? -5.120 -1.333 -9.172 1.00 0.00 7 ALA A O 8
ATOM 3618 N N . CYS A 1 8 ? -5.847 0.614 -8.281 1.00 0.00 8 CYS A N 8
ATOM 3619 C CA . CYS A 1 8 ? -6.294 0.008 -7.038 1.00 0.00 8 CYS A CA 8
ATOM 3620 C C . CYS A 1 8 ? -7.676 0.571 -6.698 1.00 0.00 8 CYS A C 8
ATOM 3621 O O . CYS A 1 8 ? -8.098 1.576 -7.268 1.00 0.00 8 CYS A O 8
ATOM 3629 N N . PRO A 1 9 ? -8.359 -0.120 -5.747 1.00 0.00 9 PRO A N 8
ATOM 3630 C CA . PRO A 1 9 ? -9.684 0.301 -5.324 1.00 0.00 9 PRO A CA 8
ATOM 3631 C C . PRO A 1 9 ? -9.606 1.535 -4.423 1.00 0.00 9 PRO A C 8
ATOM 3632 O O . PRO A 1 9 ? -8.581 2.214 -4.380 1.00 0.00 9 PRO A O 8
ATOM 3643 N N . LYS A 1 10 ? -10.703 1.788 -3.723 1.00 0.00 10 LYS A N 8
ATOM 3644 C CA . LYS A 1 10 ? -10.772 2.928 -2.825 1.00 0.00 10 LYS A CA 8
ATOM 3645 C C . LYS A 1 10 ? -10.614 2.445 -1.382 1.00 0.00 10 LYS A C 8
ATOM 3646 O O . LYS A 1 10 ? -10.858 3.199 -0.441 1.00 0.00 10 LYS A O 8
ATOM 3665 N N . ARG A 1 11 ? -10.208 1.190 -1.253 1.00 0.00 11 ARG A N 8
ATOM 3666 C CA . ARG A 1 11 ? -10.015 0.598 0.060 1.00 0.00 11 ARG A CA 8
ATOM 3667 C C . ARG A 1 11 ? -8.545 0.226 0.264 1.00 0.00 11 ARG A C 8
ATOM 3668 O O . ARG A 1 11 ? -8.028 0.310 1.377 1.00 0.00 11 ARG A O 8
ATOM 3689 N N . PHE A 1 12 ? -7.912 -0.177 -0.829 1.00 0.00 12 PHE A N 8
ATOM 3690 C CA . PHE A 1 12 ? -6.512 -0.561 -0.784 1.00 0.00 12 PHE A CA 8
ATOM 3691 C C . PHE A 1 12 ? -5.616 0.656 -0.543 1.00 0.00 12 PHE A C 8
ATOM 3692 O O . PHE A 1 12 ? -4.664 0.587 0.232 1.00 0.00 12 PHE A O 8
ATOM 3709 N N . MET A 1 13 ? -5.954 1.742 -1.223 1.00 0.00 13 MET A N 8
ATOM 3710 C CA . MET A 1 13 ? -5.192 2.973 -1.093 1.00 0.00 13 MET A CA 8
ATOM 3711 C C . MET A 1 13 ? -4.954 3.317 0.379 1.00 0.00 13 MET A C 8
ATOM 3712 O O . MET A 1 13 ? -4.017 4.044 0.706 1.00 0.00 13 MET A O 8
ATOM 3726 N N . ARG A 1 14 ? -5.817 2.778 1.227 1.00 0.00 14 ARG A N 8
ATOM 3727 C CA . ARG A 1 14 ? -5.712 3.019 2.656 1.00 0.00 14 ARG A CA 8
ATOM 3728 C C . ARG A 1 14 ? -4.881 1.919 3.320 1.00 0.00 14 ARG A C 8
ATOM 3729 O O . ARG A 1 14 ? -3.971 2.206 4.096 1.00 0.00 14 ARG A O 8
ATOM 3750 N N . SER A 1 15 ? -5.224 0.682 2.991 1.00 0.00 15 SER A N 8
ATOM 3751 C CA . SER A 1 15 ? -4.522 -0.462 3.546 1.00 0.00 15 SER A CA 8
ATOM 3752 C C . SER A 1 15 ? -3.032 -0.375 3.210 1.00 0.00 15 SER A C 8
ATOM 3753 O O . SER A 1 15 ? -2.215 -1.070 3.812 1.00 0.00 15 SER A O 8
ATOM 3761 N N . ASP A 1 16 ? -2.724 0.485 2.251 1.00 0.00 16 ASP A N 8
ATOM 3762 C CA . ASP A 1 16 ? -1.346 0.673 1.828 1.00 0.00 16 ASP A CA 8
ATOM 3763 C C . ASP A 1 16 ? -0.832 2.012 2.359 1.00 0.00 16 ASP A C 8
ATOM 3764 O O . ASP A 1 16 ? 0.376 2.232 2.434 1.00 0.00 16 ASP A O 8
ATOM 3773 N N . ALA A 1 17 ? -1.774 2.873 2.714 1.00 0.00 17 ALA A N 8
ATOM 3774 C CA . ALA A 1 17 ? -1.432 4.185 3.237 1.00 0.00 17 ALA A CA 8
ATOM 3775 C C . ALA A 1 17 ? -1.255 4.095 4.754 1.00 0.00 17 ALA A C 8
ATOM 3776 O O . ALA A 1 17 ? -1.474 5.073 5.467 1.00 0.00 17 ALA A O 8
ATOM 3783 N N . LEU A 1 18 ? -0.860 2.912 5.202 1.00 0.00 18 LEU A N 8
ATOM 3784 C CA . LEU A 1 18 ? -0.652 2.682 6.622 1.00 0.00 18 LEU A CA 8
ATOM 3785 C C . LEU A 1 18 ? -0.025 1.300 6.823 1.00 0.00 18 LEU A C 8
ATOM 3786 O O . LEU A 1 18 ? -0.276 0.642 7.832 1.00 0.00 18 LEU A O 8
ATOM 3802 N N . SER A 1 19 ? 0.778 0.902 5.847 1.00 0.00 19 SER A N 8
ATOM 3803 C CA . SER A 1 19 ? 1.442 -0.389 5.905 1.00 0.00 19 SER A CA 8
ATOM 3804 C C . SER A 1 19 ? 2.833 -0.290 5.276 1.00 0.00 19 SER A C 8
ATOM 3805 O O . SER A 1 19 ? 3.841 -0.456 5.960 1.00 0.00 19 SER A O 8
ATOM 3813 N N . LYS A 1 20 ? 2.843 -0.020 3.979 1.00 0.00 20 LYS A N 8
ATOM 3814 C CA . LYS A 1 20 ? 4.094 0.103 3.249 1.00 0.00 20 LYS A CA 8
ATOM 3815 C C . LYS A 1 20 ? 4.704 1.480 3.520 1.00 0.00 20 LYS A C 8
ATOM 3816 O O . LYS A 1 20 ? 5.075 2.192 2.588 1.00 0.00 20 LYS A O 8
ATOM 3835 N N . HIS A 1 21 ? 4.788 1.814 4.799 1.00 0.00 21 HIS A N 8
ATOM 3836 C CA . HIS A 1 21 ? 5.346 3.093 5.204 1.00 0.00 21 HIS A CA 8
ATOM 3837 C C . HIS A 1 21 ? 5.498 3.128 6.726 1.00 0.00 21 HIS A C 8
ATOM 3838 O O . HIS A 1 21 ? 6.456 3.699 7.245 1.00 0.00 21 HIS A O 8
ATOM 3853 N N . ILE A 1 22 ? 4.538 2.511 7.399 1.00 0.00 22 ILE A N 8
ATOM 3854 C CA . ILE A 1 22 ? 4.553 2.464 8.851 1.00 0.00 22 ILE A CA 8
ATOM 3855 C C . ILE A 1 22 ? 5.228 1.170 9.308 1.00 0.00 22 ILE A C 8
ATOM 3856 O O . ILE A 1 22 ? 5.737 1.092 10.426 1.00 0.00 22 ILE A O 8
ATOM 3872 N N . LYS A 1 23 ? 5.211 0.185 8.422 1.00 0.00 23 LYS A N 8
ATOM 3873 C CA . LYS A 1 23 ? 5.815 -1.102 8.721 1.00 0.00 23 LYS A CA 8
ATOM 3874 C C . LYS A 1 23 ? 7.273 -1.096 8.256 1.00 0.00 23 LYS A C 8
ATOM 3875 O O . LYS A 1 23 ? 7.842 -2.149 7.971 1.00 0.00 23 LYS A O 8
ATOM 3894 N N . THR A 1 24 ? 7.836 0.102 8.194 1.00 0.00 24 THR A N 8
ATOM 3895 C CA . THR A 1 24 ? 9.217 0.258 7.769 1.00 0.00 24 THR A CA 8
ATOM 3896 C C . THR A 1 24 ? 9.639 1.726 7.857 1.00 0.00 24 THR A C 8
ATOM 3897 O O . THR A 1 24 ? 9.101 2.575 7.147 1.00 0.00 24 THR A O 8
ATOM 3908 N N . ALA A 1 25 ? 10.597 1.981 8.735 1.00 0.00 25 ALA A N 8
ATOM 3909 C CA . ALA A 1 25 ? 11.098 3.332 8.926 1.00 0.00 25 ALA A CA 8
ATOM 3910 C C . ALA A 1 25 ? 12.377 3.518 8.108 1.00 0.00 25 ALA A C 8
ATOM 3911 O O . ALA A 1 25 ? 13.474 3.550 8.664 1.00 0.00 25 ALA A O 8
ATOM 3918 N N . PHE A 1 26 ? 12.194 3.634 6.801 1.00 0.00 26 PHE A N 8
ATOM 3919 C CA . PHE A 1 26 ? 13.321 3.816 5.901 1.00 0.00 26 PHE A CA 8
ATOM 3920 C C . PHE A 1 26 ? 12.846 4.213 4.502 1.00 0.00 26 PHE A C 8
ATOM 3921 O O . PHE A 1 26 ? 11.693 4.601 4.320 1.00 0.00 26 PHE A O 8
ATOM 3938 N N . ILE A 1 27 ? 13.760 4.103 3.548 1.00 0.00 27 ILE A N 8
ATOM 3939 C CA . ILE A 1 27 ? 13.449 4.446 2.171 1.00 0.00 27 ILE A CA 8
ATOM 3940 C C . ILE A 1 27 ? 13.834 3.279 1.260 1.00 0.00 27 ILE A C 8
ATOM 3941 O O . ILE A 1 27 ? 14.992 3.152 0.864 1.00 0.00 27 ILE A O 8
ATOM 3957 N N . VAL A 1 28 ? 12.842 2.457 0.953 1.00 0.00 28 VAL A N 8
ATOM 3958 C CA . VAL A 1 28 ? 13.062 1.304 0.096 1.00 0.00 28 VAL A CA 8
ATOM 3959 C C . VAL A 1 28 ? 11.712 0.727 -0.332 1.00 0.00 28 VAL A C 8
ATOM 3960 O O . VAL A 1 28 ? 11.505 0.427 -1.507 1.00 0.00 28 VAL A O 8
ATOM 3973 N N . VAL A 1 29 ? 10.827 0.588 0.644 1.00 0.00 29 VAL A N 8
ATOM 3974 C CA . VAL A 1 29 ? 9.502 0.052 0.383 1.00 0.00 29 VAL A CA 8
ATOM 3975 C C . VAL A 1 29 ? 8.466 0.861 1.166 1.00 0.00 29 VAL A C 8
ATOM 3976 O O . VAL A 1 29 ? 7.309 0.456 1.273 1.00 0.00 29 VAL A O 8
ATOM 3989 N N . ALA A 1 30 ? 8.918 1.989 1.693 1.00 0.00 30 ALA A N 8
ATOM 3990 C CA . ALA A 1 30 ? 8.044 2.859 2.463 1.00 0.00 30 ALA A CA 8
ATOM 3991 C C . ALA A 1 30 ? 7.454 3.927 1.541 1.00 0.00 30 ALA A C 8
ATOM 3992 O O . ALA A 1 30 ? 8.123 4.398 0.622 1.00 0.00 30 ALA A O 8
ATOM 3999 N N . LEU A 1 31 ? 6.207 4.279 1.818 1.00 0.00 31 LEU A N 8
ATOM 4000 C CA . LEU A 1 31 ? 5.519 5.284 1.025 1.00 0.00 31 LEU A CA 8
ATOM 4001 C C . LEU A 1 31 ? 6.188 6.643 1.240 1.00 0.00 31 LEU A C 8
ATOM 4002 O O . LEU A 1 31 ? 6.999 7.076 0.423 1.00 0.00 31 LEU A O 8
ATOM 4018 N N . GLY A 1 32 ? 5.823 7.278 2.344 1.00 0.00 32 GLY A N 8
ATOM 4019 C CA . GLY A 1 32 ? 6.378 8.579 2.677 1.00 0.00 32 GLY A CA 8
ATOM 4020 C C . GLY A 1 32 ? 6.163 9.575 1.535 1.00 0.00 32 GLY A C 8
ATOM 4021 O O . GLY A 1 32 ? 6.558 10.736 1.637 1.00 0.00 32 GLY A O 8
ATOM 4025 N N . TYR A 1 1 ? -8.623 -5.099 -8.049 1.00 0.00 1 TYR A N 9
ATOM 4026 C CA . TYR A 1 1 ? -7.783 -5.646 -9.101 1.00 0.00 1 TYR A CA 9
ATOM 4027 C C . TYR A 1 1 ? -8.363 -6.955 -9.641 1.00 0.00 1 TYR A C 9
ATOM 4028 O O . TYR A 1 1 ? -8.516 -7.923 -8.897 1.00 0.00 1 TYR A O 9
ATOM 4046 N N . ALA A 1 2 ? -8.669 -6.943 -10.930 1.00 0.00 2 ALA A N 9
ATOM 4047 C CA . ALA A 1 2 ? -9.229 -8.117 -11.577 1.00 0.00 2 ALA A CA 9
ATOM 4048 C C . ALA A 1 2 ? -8.092 -9.024 -12.050 1.00 0.00 2 ALA A C 9
ATOM 4049 O O . ALA A 1 2 ? -8.001 -10.179 -11.636 1.00 0.00 2 ALA A O 9
ATOM 4056 N N . PHE A 1 3 ? -7.252 -8.467 -12.911 1.00 0.00 3 PHE A N 9
ATOM 4057 C CA . PHE A 1 3 ? -6.124 -9.212 -13.444 1.00 0.00 3 PHE A CA 9
ATOM 4058 C C . PHE A 1 3 ? -4.975 -8.273 -13.818 1.00 0.00 3 PHE A C 9
ATOM 4059 O O . PHE A 1 3 ? -4.712 -7.299 -13.115 1.00 0.00 3 PHE A O 9
ATOM 4076 N N . ALA A 1 4 ? -4.322 -8.600 -14.923 1.00 0.00 4 ALA A N 9
ATOM 4077 C CA . ALA A 1 4 ? -3.207 -7.799 -15.398 1.00 0.00 4 ALA A CA 9
ATOM 4078 C C . ALA A 1 4 ? -3.733 -6.693 -16.315 1.00 0.00 4 ALA A C 9
ATOM 4079 O O . ALA A 1 4 ? -3.905 -6.905 -17.514 1.00 0.00 4 ALA A O 9
ATOM 4086 N N . CYS A 1 5 ? -3.975 -5.536 -15.715 1.00 0.00 5 CYS A N 9
ATOM 4087 C CA . CYS A 1 5 ? -4.478 -4.397 -16.463 1.00 0.00 5 CYS A CA 9
ATOM 4088 C C . CYS A 1 5 ? -4.622 -3.216 -15.501 1.00 0.00 5 CYS A C 9
ATOM 4089 O O . CYS A 1 5 ? -4.000 -2.173 -15.694 1.00 0.00 5 CYS A O 9
ATOM 4097 N N . PRO A 1 6 ? -5.469 -3.425 -14.457 1.00 0.00 6 PRO A N 9
ATOM 4098 C CA . PRO A 1 6 ? -5.702 -2.391 -13.464 1.00 0.00 6 PRO A CA 9
ATOM 4099 C C . PRO A 1 6 ? -4.509 -2.262 -12.515 1.00 0.00 6 PRO A C 9
ATOM 4100 O O . PRO A 1 6 ? -3.448 -2.832 -12.765 1.00 0.00 6 PRO A O 9
ATOM 4111 N N . ALA A 1 7 ? -4.723 -1.510 -11.445 1.00 0.00 7 ALA A N 9
ATOM 4112 C CA . ALA A 1 7 ? -3.678 -1.299 -10.458 1.00 0.00 7 ALA A CA 9
ATOM 4113 C C . ALA A 1 7 ? -4.196 -0.360 -9.366 1.00 0.00 7 ALA A C 9
ATOM 4114 O O . ALA A 1 7 ? -4.964 0.558 -9.646 1.00 0.00 7 ALA A O 9
ATOM 4121 N N . CYS A 1 8 ? -3.754 -0.624 -8.145 1.00 0.00 8 CYS A N 9
ATOM 4122 C CA . CYS A 1 8 ? -4.163 0.186 -7.010 1.00 0.00 8 CYS A CA 9
ATOM 4123 C C . CYS A 1 8 ? -5.682 0.074 -6.863 1.00 0.00 8 CYS A C 9
ATOM 4124 O O . CYS A 1 8 ? -6.427 0.811 -7.508 1.00 0.00 8 CYS A O 9
ATOM 4132 N N . PRO A 1 9 ? -6.106 -0.877 -5.989 1.00 0.00 9 PRO A N 9
ATOM 4133 C CA . PRO A 1 9 ? -7.523 -1.095 -5.749 1.00 0.00 9 PRO A CA 9
ATOM 4134 C C . PRO A 1 9 ? -8.108 0.018 -4.877 1.00 0.00 9 PRO A C 9
ATOM 4135 O O . PRO A 1 9 ? -7.505 1.080 -4.731 1.00 0.00 9 PRO A O 9
ATOM 4146 N N . LYS A 1 10 ? -9.277 -0.265 -4.319 1.00 0.00 10 LYS A N 9
ATOM 4147 C CA . LYS A 1 10 ? -9.950 0.699 -3.465 1.00 0.00 10 LYS A CA 9
ATOM 4148 C C . LYS A 1 10 ? -10.056 0.131 -2.048 1.00 0.00 10 LYS A C 9
ATOM 4149 O O . LYS A 1 10 ? -11.155 -0.025 -1.519 1.00 0.00 10 LYS A O 9
ATOM 4168 N N . ARG A 1 11 ? -8.898 -0.161 -1.475 1.00 0.00 11 ARG A N 9
ATOM 4169 C CA . ARG A 1 11 ? -8.847 -0.708 -0.129 1.00 0.00 11 ARG A CA 9
ATOM 4170 C C . ARG A 1 11 ? -7.394 -0.914 0.305 1.00 0.00 11 ARG A C 9
ATOM 4171 O O . ARG A 1 11 ? -7.053 -0.700 1.467 1.00 0.00 11 ARG A O 9
ATOM 4192 N N . PHE A 1 12 ? -6.577 -1.328 -0.653 1.00 0.00 12 PHE A N 9
ATOM 4193 C CA . PHE A 1 12 ? -5.169 -1.565 -0.384 1.00 0.00 12 PHE A CA 9
ATOM 4194 C C . PHE A 1 12 ? -4.430 -0.250 -0.127 1.00 0.00 12 PHE A C 9
ATOM 4195 O O . PHE A 1 12 ? -3.611 -0.163 0.786 1.00 0.00 12 PHE A O 9
ATOM 4212 N N . MET A 1 13 ? -4.747 0.740 -0.948 1.00 0.00 13 MET A N 9
ATOM 4213 C CA . MET A 1 13 ? -4.124 2.046 -0.821 1.00 0.00 13 MET A CA 9
ATOM 4214 C C . MET A 1 13 ? -4.153 2.529 0.631 1.00 0.00 13 MET A C 9
ATOM 4215 O O . MET A 1 13 ? -3.279 3.283 1.055 1.00 0.00 13 MET A O 9
ATOM 4229 N N . ARG A 1 14 ? -5.166 2.073 1.352 1.00 0.00 14 ARG A N 9
ATOM 4230 C CA . ARG A 1 14 ? -5.320 2.448 2.747 1.00 0.00 14 ARG A CA 9
ATOM 4231 C C . ARG A 1 14 ? -4.524 1.498 3.644 1.00 0.00 14 ARG A C 9
ATOM 4232 O O . ARG A 1 14 ? -3.772 1.940 4.511 1.00 0.00 14 ARG A O 9
ATOM 4253 N N . SER A 1 15 ? -4.716 0.209 3.403 1.00 0.00 15 SER A N 9
ATOM 4254 C CA . SER A 1 15 ? -4.025 -0.808 4.178 1.00 0.00 15 SER A CA 9
ATOM 4255 C C . SER A 1 15 ? -2.514 -0.696 3.959 1.00 0.00 15 SER A C 9
ATOM 4256 O O . SER A 1 15 ? -1.732 -1.312 4.681 1.00 0.00 15 SER A O 9
ATOM 4264 N N . ASP A 1 16 ? -2.150 0.094 2.960 1.00 0.00 16 ASP A N 9
ATOM 4265 C CA . ASP A 1 16 ? -0.748 0.294 2.637 1.00 0.00 16 ASP A CA 9
ATOM 4266 C C . ASP A 1 16 ? -0.344 1.723 3.003 1.00 0.00 16 ASP A C 9
ATOM 4267 O O . ASP A 1 16 ? 0.840 2.015 3.165 1.00 0.00 16 ASP A O 9
ATOM 4276 N N . ALA A 1 17 ? -1.350 2.576 3.124 1.00 0.00 17 ALA A N 9
ATOM 4277 C CA . ALA A 1 17 ? -1.114 3.968 3.469 1.00 0.00 17 ALA A CA 9
ATOM 4278 C C . ALA A 1 17 ? -1.085 4.114 4.991 1.00 0.00 17 ALA A C 9
ATOM 4279 O O . ALA A 1 17 ? -1.331 5.197 5.520 1.00 0.00 17 ALA A O 9
ATOM 4286 N N . LEU A 1 18 ? -0.781 3.007 5.654 1.00 0.00 18 LEU A N 9
ATOM 4287 C CA . LEU A 1 18 ? -0.716 2.998 7.106 1.00 0.00 18 LEU A CA 9
ATOM 4288 C C . LEU A 1 18 ? 0.036 1.750 7.570 1.00 0.00 18 LEU A C 9
ATOM 4289 O O . LEU A 1 18 ? -0.202 1.251 8.669 1.00 0.00 18 LEU A O 9
ATOM 4305 N N . SER A 1 19 ? 0.929 1.282 6.711 1.00 0.00 19 SER A N 9
ATOM 4306 C CA . SER A 1 19 ? 1.717 0.101 7.020 1.00 0.00 19 SER A CA 9
ATOM 4307 C C . SER A 1 19 ? 3.138 0.264 6.476 1.00 0.00 19 SER A C 9
ATOM 4308 O O . SER A 1 19 ? 4.111 0.039 7.194 1.00 0.00 19 SER A O 9
ATOM 4316 N N . LYS A 1 20 ? 3.213 0.653 5.211 1.00 0.00 20 LYS A N 9
ATOM 4317 C CA . LYS A 1 20 ? 4.498 0.849 4.563 1.00 0.00 20 LYS A CA 9
ATOM 4318 C C . LYS A 1 20 ? 5.002 2.263 4.856 1.00 0.00 20 LYS A C 9
ATOM 4319 O O . LYS A 1 20 ? 5.472 2.958 3.956 1.00 0.00 20 LYS A O 9
ATOM 4338 N N . HIS A 1 21 ? 4.889 2.648 6.119 1.00 0.00 21 HIS A N 9
ATOM 4339 C CA . HIS A 1 21 ? 5.327 3.967 6.542 1.00 0.00 21 HIS A CA 9
ATOM 4340 C C . HIS A 1 21 ? 5.274 4.061 8.068 1.00 0.00 21 HIS A C 9
ATOM 4341 O O . HIS A 1 21 ? 6.159 4.648 8.689 1.00 0.00 21 HIS A O 9
ATOM 4356 N N . ILE A 1 22 ? 4.227 3.474 8.629 1.00 0.00 22 ILE A N 9
ATOM 4357 C CA . ILE A 1 22 ? 4.046 3.484 10.070 1.00 0.00 22 ILE A CA 9
ATOM 4358 C C . ILE A 1 22 ? 4.880 2.362 10.692 1.00 0.00 22 ILE A C 9
ATOM 4359 O O . ILE A 1 22 ? 5.388 2.504 11.803 1.00 0.00 22 ILE A O 9
ATOM 4375 N N . LYS A 1 23 ? 4.996 1.272 9.948 1.00 0.00 23 LYS A N 9
ATOM 4376 C CA . LYS A 1 23 ? 5.760 0.126 10.413 1.00 0.00 23 LYS A CA 9
ATOM 4377 C C . LYS A 1 23 ? 7.229 0.307 10.026 1.00 0.00 23 LYS A C 9
ATOM 4378 O O . LYS A 1 23 ? 8.021 -0.628 10.127 1.00 0.00 23 LYS A O 9
ATOM 4397 N N . THR A 1 24 ? 7.548 1.518 9.591 1.00 0.00 24 THR A N 9
ATOM 4398 C CA . THR A 1 24 ? 8.908 1.833 9.189 1.00 0.00 24 THR A CA 9
ATOM 4399 C C . THR A 1 24 ? 9.015 3.303 8.778 1.00 0.00 24 THR A C 9
ATOM 4400 O O . THR A 1 24 ? 8.389 3.728 7.808 1.00 0.00 24 THR A O 9
ATOM 4411 N N . ALA A 1 25 ? 9.813 4.040 9.538 1.00 0.00 25 ALA A N 9
ATOM 4412 C CA . ALA A 1 25 ? 10.010 5.454 9.266 1.00 0.00 25 ALA A CA 9
ATOM 4413 C C . ALA A 1 25 ? 11.324 5.644 8.506 1.00 0.00 25 ALA A C 9
ATOM 4414 O O . ALA A 1 25 ? 12.315 6.096 9.076 1.00 0.00 25 ALA A O 9
ATOM 4421 N N . PHE A 1 26 ? 11.289 5.289 7.229 1.00 0.00 26 PHE A N 9
ATOM 4422 C CA . PHE A 1 26 ? 12.465 5.415 6.385 1.00 0.00 26 PHE A CA 9
ATOM 4423 C C . PHE A 1 26 ? 12.110 5.194 4.914 1.00 0.00 26 PHE A C 9
ATOM 4424 O O . PHE A 1 26 ? 10.939 5.239 4.541 1.00 0.00 26 PHE A O 9
ATOM 4441 N N . ILE A 1 27 ? 13.143 4.960 4.117 1.00 0.00 27 ILE A N 9
ATOM 4442 C CA . ILE A 1 27 ? 12.954 4.732 2.695 1.00 0.00 27 ILE A CA 9
ATOM 4443 C C . ILE A 1 27 ? 13.665 3.438 2.292 1.00 0.00 27 ILE A C 9
ATOM 4444 O O . ILE A 1 27 ? 14.866 3.441 2.030 1.00 0.00 27 ILE A O 9
ATOM 4460 N N . VAL A 1 28 ? 12.891 2.363 2.255 1.00 0.00 28 VAL A N 9
ATOM 4461 C CA . VAL A 1 28 ? 13.432 1.065 1.889 1.00 0.00 28 VAL A CA 9
ATOM 4462 C C . VAL A 1 28 ? 12.279 0.092 1.632 1.00 0.00 28 VAL A C 9
ATOM 4463 O O . VAL A 1 28 ? 12.284 -0.634 0.639 1.00 0.00 28 VAL A O 9
ATOM 4476 N N . VAL A 1 29 ? 11.320 0.107 2.546 1.00 0.00 29 VAL A N 9
ATOM 4477 C CA . VAL A 1 29 ? 10.163 -0.765 2.431 1.00 0.00 29 VAL A CA 9
ATOM 4478 C C . VAL A 1 29 ? 8.896 0.030 2.752 1.00 0.00 29 VAL A C 9
ATOM 4479 O O . VAL A 1 29 ? 7.820 -0.545 2.902 1.00 0.00 29 VAL A O 9
ATOM 4492 N N . ALA A 1 30 ? 9.067 1.341 2.846 1.00 0.00 30 ALA A N 9
ATOM 4493 C CA . ALA A 1 30 ? 7.950 2.221 3.145 1.00 0.00 30 ALA A CA 9
ATOM 4494 C C . ALA A 1 30 ? 7.313 2.693 1.837 1.00 0.00 30 ALA A C 9
ATOM 4495 O O . ALA A 1 30 ? 7.465 2.048 0.800 1.00 0.00 30 ALA A O 9
ATOM 4502 N N . LEU A 1 31 ? 6.614 3.815 1.927 1.00 0.00 31 LEU A N 9
ATOM 4503 C CA . LEU A 1 31 ? 5.954 4.381 0.763 1.00 0.00 31 LEU A CA 9
ATOM 4504 C C . LEU A 1 31 ? 6.083 5.906 0.800 1.00 0.00 31 LEU A C 9
ATOM 4505 O O . LEU A 1 31 ? 6.611 6.464 1.760 1.00 0.00 31 LEU A O 9
ATOM 4521 N N . GLY A 1 32 ? 5.591 6.535 -0.257 1.00 0.00 32 GLY A N 9
ATOM 4522 C CA . GLY A 1 32 ? 5.644 7.983 -0.357 1.00 0.00 32 GLY A CA 9
ATOM 4523 C C . GLY A 1 32 ? 6.869 8.433 -1.156 1.00 0.00 32 GLY A C 9
ATOM 4524 O O . GLY A 1 32 ? 6.817 9.436 -1.866 1.00 0.00 32 GLY A O 9
ATOM 4528 N N . TYR A 1 1 ? -0.844 -8.972 -6.814 1.00 0.00 1 TYR A N 10
ATOM 4529 C CA . TYR A 1 1 ? -0.324 -7.864 -7.597 1.00 0.00 1 TYR A CA 10
ATOM 4530 C C . TYR A 1 1 ? -1.323 -6.706 -7.638 1.00 0.00 1 TYR A C 10
ATOM 4531 O O . TYR A 1 1 ? -2.134 -6.613 -8.558 1.00 0.00 1 TYR A O 10
ATOM 4549 N N . ALA A 1 2 ? -1.231 -5.852 -6.629 1.00 0.00 2 ALA A N 10
ATOM 4550 C CA . ALA A 1 2 ? -2.117 -4.703 -6.539 1.00 0.00 2 ALA A CA 10
ATOM 4551 C C . ALA A 1 2 ? -1.297 -3.420 -6.683 1.00 0.00 2 ALA A C 10
ATOM 4552 O O . ALA A 1 2 ? -1.855 -2.338 -6.861 1.00 0.00 2 ALA A O 10
ATOM 4559 N N . PHE A 1 3 ? 0.016 -3.582 -6.600 1.00 0.00 3 PHE A N 10
ATOM 4560 C CA . PHE A 1 3 ? 0.918 -2.449 -6.719 1.00 0.00 3 PHE A CA 10
ATOM 4561 C C . PHE A 1 3 ? 1.172 -2.102 -8.188 1.00 0.00 3 PHE A C 10
ATOM 4562 O O . PHE A 1 3 ? 1.987 -1.233 -8.492 1.00 0.00 3 PHE A O 10
ATOM 4579 N N . ALA A 1 4 ? 0.457 -2.799 -9.059 1.00 0.00 4 ALA A N 10
ATOM 4580 C CA . ALA A 1 4 ? 0.595 -2.575 -10.488 1.00 0.00 4 ALA A CA 10
ATOM 4581 C C . ALA A 1 4 ? -0.156 -3.672 -11.246 1.00 0.00 4 ALA A C 10
ATOM 4582 O O . ALA A 1 4 ? 0.440 -4.664 -11.661 1.00 0.00 4 ALA A O 10
ATOM 4589 N N . CYS A 1 5 ? -1.454 -3.455 -11.404 1.00 0.00 5 CYS A N 10
ATOM 4590 C CA . CYS A 1 5 ? -2.293 -4.413 -12.105 1.00 0.00 5 CYS A CA 10
ATOM 4591 C C . CYS A 1 5 ? -3.730 -3.889 -12.097 1.00 0.00 5 CYS A C 10
ATOM 4592 O O . CYS A 1 5 ? -4.326 -3.684 -13.153 1.00 0.00 5 CYS A O 10
ATOM 4600 N N . PRO A 1 6 ? -4.259 -3.681 -10.861 1.00 0.00 6 PRO A N 10
ATOM 4601 C CA . PRO A 1 6 ? -5.616 -3.185 -10.702 1.00 0.00 6 PRO A CA 10
ATOM 4602 C C . PRO A 1 6 ? -5.694 -1.691 -11.025 1.00 0.00 6 PRO A C 10
ATOM 4603 O O . PRO A 1 6 ? -5.956 -1.312 -12.165 1.00 0.00 6 PRO A O 10
ATOM 4614 N N . ALA A 1 7 ? -5.463 -0.884 -10.000 1.00 0.00 7 ALA A N 10
ATOM 4615 C CA . ALA A 1 7 ? -5.505 0.560 -10.160 1.00 0.00 7 ALA A CA 10
ATOM 4616 C C . ALA A 1 7 ? -5.588 1.219 -8.782 1.00 0.00 7 ALA A C 10
ATOM 4617 O O . ALA A 1 7 ? -4.568 1.424 -8.125 1.00 0.00 7 ALA A O 10
ATOM 4624 N N . CYS A 1 8 ? -6.812 1.533 -8.384 1.00 0.00 8 CYS A N 10
ATOM 4625 C CA . CYS A 1 8 ? -7.042 2.166 -7.096 1.00 0.00 8 CYS A CA 10
ATOM 4626 C C . CYS A 1 8 ? -8.514 1.980 -6.726 1.00 0.00 8 CYS A C 10
ATOM 4627 O O . CYS A 1 8 ? -9.364 2.772 -7.131 1.00 0.00 8 CYS A O 10
ATOM 4635 N N . PRO A 1 9 ? -8.778 0.902 -5.940 1.00 0.00 9 PRO A N 10
ATOM 4636 C CA . PRO A 1 9 ? -10.133 0.603 -5.510 1.00 0.00 9 PRO A CA 10
ATOM 4637 C C . PRO A 1 9 ? -10.583 1.561 -4.406 1.00 0.00 9 PRO A C 10
ATOM 4638 O O . PRO A 1 9 ? -9.984 2.618 -4.215 1.00 0.00 9 PRO A O 10
ATOM 4649 N N . LYS A 1 10 ? -11.634 1.157 -3.708 1.00 0.00 10 LYS A N 10
ATOM 4650 C CA . LYS A 1 10 ? -12.171 1.967 -2.627 1.00 0.00 10 LYS A CA 10
ATOM 4651 C C . LYS A 1 10 ? -12.027 1.208 -1.307 1.00 0.00 10 LYS A C 10
ATOM 4652 O O . LYS A 1 10 ? -13.017 0.943 -0.627 1.00 0.00 10 LYS A O 10
ATOM 4671 N N . ARG A 1 11 ? -10.785 0.879 -0.982 1.00 0.00 11 ARG A N 10
ATOM 4672 C CA . ARG A 1 11 ? -10.498 0.156 0.245 1.00 0.00 11 ARG A CA 10
ATOM 4673 C C . ARG A 1 11 ? -8.989 -0.039 0.406 1.00 0.00 11 ARG A C 10
ATOM 4674 O O . ARG A 1 11 ? -8.464 0.041 1.516 1.00 0.00 11 ARG A O 10
ATOM 4695 N N . PHE A 1 12 ? -8.334 -0.292 -0.717 1.00 0.00 12 PHE A N 10
ATOM 4696 C CA . PHE A 1 12 ? -6.896 -0.499 -0.715 1.00 0.00 12 PHE A CA 10
ATOM 4697 C C . PHE A 1 12 ? -6.155 0.805 -0.415 1.00 0.00 12 PHE A C 10
ATOM 4698 O O . PHE A 1 12 ? -5.204 0.818 0.365 1.00 0.00 12 PHE A O 10
ATOM 4715 N N . MET A 1 13 ? -6.617 1.871 -1.052 1.00 0.00 13 MET A N 10
ATOM 4716 C CA . MET A 1 13 ? -6.010 3.178 -0.863 1.00 0.00 13 MET A CA 10
ATOM 4717 C C . MET A 1 13 ? -5.826 3.487 0.623 1.00 0.00 13 MET A C 10
ATOM 4718 O O . MET A 1 13 ? -4.923 4.235 0.998 1.00 0.00 13 MET A O 10
ATOM 4732 N N . ARG A 1 14 ? -6.695 2.897 1.430 1.00 0.00 14 ARG A N 10
ATOM 4733 C CA . ARG A 1 14 ? -6.640 3.101 2.868 1.00 0.00 14 ARG A CA 10
ATOM 4734 C C . ARG A 1 14 ? -5.718 2.066 3.515 1.00 0.00 14 ARG A C 10
ATOM 4735 O O . ARG A 1 14 ? -4.844 2.417 4.308 1.00 0.00 14 ARG A O 10
ATOM 4756 N N . SER A 1 15 ? -5.943 0.811 3.154 1.00 0.00 15 SER A N 10
ATOM 4757 C CA . SER A 1 15 ? -5.143 -0.277 3.690 1.00 0.00 15 SER A CA 10
ATOM 4758 C C . SER A 1 15 ? -3.677 -0.094 3.293 1.00 0.00 15 SER A C 10
ATOM 4759 O O . SER A 1 15 ? -2.795 -0.757 3.837 1.00 0.00 15 SER A O 10
ATOM 4767 N N . ASP A 1 16 ? -3.461 0.810 2.347 1.00 0.00 16 ASP A N 10
ATOM 4768 C CA . ASP A 1 16 ? -2.117 1.089 1.871 1.00 0.00 16 ASP A CA 10
ATOM 4769 C C . ASP A 1 16 ? -1.651 2.433 2.433 1.00 0.00 16 ASP A C 10
ATOM 4770 O O . ASP A 1 16 ? -0.453 2.711 2.473 1.00 0.00 16 ASP A O 10
ATOM 4779 N N . ALA A 1 17 ? -2.621 3.231 2.854 1.00 0.00 17 ALA A N 10
ATOM 4780 C CA . ALA A 1 17 ? -2.324 4.540 3.412 1.00 0.00 17 ALA A CA 10
ATOM 4781 C C . ALA A 1 17 ? -2.022 4.396 4.905 1.00 0.00 17 ALA A C 10
ATOM 4782 O O . ALA A 1 17 ? -2.367 5.270 5.699 1.00 0.00 17 ALA A O 10
ATOM 4789 N N . LEU A 1 18 ? -1.382 3.286 5.243 1.00 0.00 18 LEU A N 10
ATOM 4790 C CA . LEU A 1 18 ? -1.030 3.017 6.626 1.00 0.00 18 LEU A CA 10
ATOM 4791 C C . LEU A 1 18 ? -0.184 1.743 6.694 1.00 0.00 18 LEU A C 10
ATOM 4792 O O . LEU A 1 18 ? -0.277 0.983 7.657 1.00 0.00 18 LEU A O 10
ATOM 4808 N N . SER A 1 19 ? 0.621 1.550 5.660 1.00 0.00 19 SER A N 10
ATOM 4809 C CA . SER A 1 19 ? 1.482 0.382 5.590 1.00 0.00 19 SER A CA 10
ATOM 4810 C C . SER A 1 19 ? 2.842 0.769 5.003 1.00 0.00 19 SER A C 10
ATOM 4811 O O . SER A 1 19 ? 3.881 0.340 5.502 1.00 0.00 19 SER A O 10
ATOM 4819 N N . LYS A 1 20 ? 2.789 1.574 3.953 1.00 0.00 20 LYS A N 10
ATOM 4820 C CA . LYS A 1 20 ? 4.003 2.023 3.293 1.00 0.00 20 LYS A CA 10
ATOM 4821 C C . LYS A 1 20 ? 4.516 3.288 3.984 1.00 0.00 20 LYS A C 10
ATOM 4822 O O . LYS A 1 20 ? 4.921 4.242 3.321 1.00 0.00 20 LYS A O 10
ATOM 4841 N N . HIS A 1 21 ? 4.482 3.256 5.308 1.00 0.00 21 HIS A N 10
ATOM 4842 C CA . HIS A 1 21 ? 4.939 4.388 6.096 1.00 0.00 21 HIS A CA 10
ATOM 4843 C C . HIS A 1 21 ? 4.991 3.997 7.575 1.00 0.00 21 HIS A C 10
ATOM 4844 O O . HIS A 1 21 ? 5.914 4.382 8.291 1.00 0.00 21 HIS A O 10
ATOM 4859 N N . ILE A 1 22 ? 3.988 3.235 7.988 1.00 0.00 22 ILE A N 10
ATOM 4860 C CA . ILE A 1 22 ? 3.908 2.788 9.368 1.00 0.00 22 ILE A CA 10
ATOM 4861 C C . ILE A 1 22 ? 4.519 1.390 9.482 1.00 0.00 22 ILE A C 10
ATOM 4862 O O . ILE A 1 22 ? 5.222 1.093 10.447 1.00 0.00 22 ILE A O 10
ATOM 4878 N N . LYS A 1 23 ? 4.230 0.568 8.483 1.00 0.00 23 LYS A N 10
ATOM 4879 C CA . LYS A 1 23 ? 4.743 -0.791 8.460 1.00 0.00 23 LYS A CA 10
ATOM 4880 C C . LYS A 1 23 ? 6.260 -0.756 8.262 1.00 0.00 23 LYS A C 10
ATOM 4881 O O . LYS A 1 23 ? 6.924 -1.788 8.344 1.00 0.00 23 LYS A O 10
ATOM 4900 N N . THR A 1 24 ? 6.763 0.442 8.004 1.00 0.00 24 THR A N 10
ATOM 4901 C CA . THR A 1 24 ? 8.189 0.626 7.793 1.00 0.00 24 THR A CA 10
ATOM 4902 C C . THR A 1 24 ? 8.557 2.107 7.891 1.00 0.00 24 THR A C 10
ATOM 4903 O O . THR A 1 24 ? 8.220 2.771 8.871 1.00 0.00 24 THR A O 10
ATOM 4914 N N . ALA A 1 25 ? 9.242 2.583 6.862 1.00 0.00 25 ALA A N 10
ATOM 4915 C CA . ALA A 1 25 ? 9.659 3.975 6.819 1.00 0.00 25 ALA A CA 10
ATOM 4916 C C . ALA A 1 25 ? 10.690 4.160 5.704 1.00 0.00 25 ALA A C 10
ATOM 4917 O O . ALA A 1 25 ? 11.805 4.616 5.954 1.00 0.00 25 ALA A O 10
ATOM 4924 N N . PHE A 1 26 ? 10.280 3.797 4.497 1.00 0.00 26 PHE A N 10
ATOM 4925 C CA . PHE A 1 26 ? 11.154 3.918 3.343 1.00 0.00 26 PHE A CA 10
ATOM 4926 C C . PHE A 1 26 ? 10.453 3.434 2.072 1.00 0.00 26 PHE A C 10
ATOM 4927 O O . PHE A 1 26 ? 9.226 3.380 2.017 1.00 0.00 26 PHE A O 10
ATOM 4944 N N . ILE A 1 27 ? 11.264 3.094 1.080 1.00 0.00 27 ILE A N 10
ATOM 4945 C CA . ILE A 1 27 ? 10.737 2.617 -0.187 1.00 0.00 27 ILE A CA 10
ATOM 4946 C C . ILE A 1 27 ? 11.498 1.358 -0.608 1.00 0.00 27 ILE A C 10
ATOM 4947 O O . ILE A 1 27 ? 12.502 1.441 -1.314 1.00 0.00 27 ILE A O 10
ATOM 4963 N N . VAL A 1 28 ? 10.990 0.220 -0.158 1.00 0.00 28 VAL A N 10
ATOM 4964 C CA . VAL A 1 28 ? 11.608 -1.055 -0.480 1.00 0.00 28 VAL A CA 10
ATOM 4965 C C . VAL A 1 28 ? 10.607 -2.183 -0.222 1.00 0.00 28 VAL A C 10
ATOM 4966 O O . VAL A 1 28 ? 10.394 -3.037 -1.081 1.00 0.00 28 VAL A O 10
ATOM 4979 N N . VAL A 1 29 ? 10.019 -2.149 0.965 1.00 0.00 29 VAL A N 10
ATOM 4980 C CA . VAL A 1 29 ? 9.046 -3.157 1.347 1.00 0.00 29 VAL A CA 10
ATOM 4981 C C . VAL A 1 29 ? 7.783 -2.469 1.870 1.00 0.00 29 VAL A C 10
ATOM 4982 O O . VAL A 1 29 ? 6.865 -3.131 2.351 1.00 0.00 29 VAL A O 10
ATOM 4995 N N . ALA A 1 30 ? 7.778 -1.149 1.759 1.00 0.00 30 ALA A N 10
ATOM 4996 C CA . ALA A 1 30 ? 6.644 -0.363 2.214 1.00 0.00 30 ALA A CA 10
ATOM 4997 C C . ALA A 1 30 ? 5.484 -0.533 1.230 1.00 0.00 30 ALA A C 10
ATOM 4998 O O . ALA A 1 30 ? 4.384 -0.919 1.623 1.00 0.00 30 ALA A O 10
ATOM 5005 N N . LEU A 1 31 ? 5.770 -0.236 -0.029 1.00 0.00 31 LEU A N 10
ATOM 5006 C CA . LEU A 1 31 ? 4.764 -0.351 -1.071 1.00 0.00 31 LEU A CA 10
ATOM 5007 C C . LEU A 1 31 ? 4.123 -1.738 -1.005 1.00 0.00 31 LEU A C 10
ATOM 5008 O O . LEU A 1 31 ? 2.903 -1.867 -1.097 1.00 0.00 31 LEU A O 10
ATOM 5024 N N . GLY A 1 32 ? 4.974 -2.741 -0.846 1.00 0.00 32 GLY A N 10
ATOM 5025 C CA . GLY A 1 32 ? 4.505 -4.114 -0.767 1.00 0.00 32 GLY A CA 10
ATOM 5026 C C . GLY A 1 32 ? 5.675 -5.082 -0.573 1.00 0.00 32 GLY A C 10
ATOM 5027 O O . GLY A 1 32 ? 6.833 -4.701 -0.733 1.00 0.00 32 GLY A O 10
#